Protein AF-A0A353JY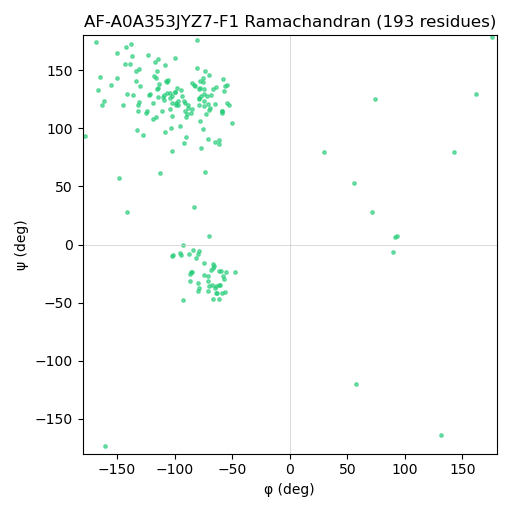Z7-F1 (afdb_monomer)

Solvent-accessible surface area (backbone atoms only — not comparable to full-atom values): 12322 Å² total; per-residue (Å²): 90,54,30,33,27,75,41,69,40,79,93,79,38,36,34,34,31,34,35,84,88,69,51,73,23,40,36,46,54,90,36,41,77,54,91,67,85,88,55,71,70,36,38,30,38,28,42,80,46,74,54,103,92,44,50,28,44,37,65,31,36,73,44,72,76,73,69,84,54,66,47,76,57,83,95,45,77,45,49,58,88,43,56,66,49,71,50,80,45,75,51,72,45,79,48,77,49,82,53,83,51,78,69,57,80,76,63,61,56,64,66,62,69,70,69,72,90,68,101,66,95,75,88,82,90,67,95,73,82,90,86,81,96,73,88,74,95,79,81,78,76,82,67,90,73,67,58,64,78,57,80,50,81,48,79,48,75,41,56,25,41,38,39,31,31,76,88,70,51,76,50,75,46,43,61,88,82,37,94,55,66,61,68,62,54,48,52,59,52,46,66,67,71,76,110

Sequence (195 aa):
MKGRIIKYFTEKGYGFIKDENGDDRFFHISNVKTMDPISVGSLAEFIPDNNTKGLIAVDIKIIEEKMPKFIVLGDVRIKLSNIKNYGLDHITVEKTYTKKTPLTKSEKATQRAIAIPLGIIGVIGATITYGDPLLTMSAVANGCSDTHVEEKKENITYKVLYITTYQGDNYRFSQEDADFDVDDKLAEIDKYFCK

pLDDT: mean 70.56, std 22.44, range [28.03, 94.94]

Secondary structure (DSSP, 8-state):
-EEEEEEEETTTTEEEEEETTS-EEEEEGGGB---SPP-TT-EEEEEEEEETTEEEEEEEEEE------EEEETTEEEEGGGEEEEEEEEEEEEEEEEEEEEPPTTHHHHHHTT----------SS---S----------------EEEEEEEEEEEEEEEEEEETTS-EEEEETTT-SS-HHHHHHHHHHHH--

Structure (mmCIF, N/CA/C/O backbone):
data_AF-A0A353JYZ7-F1
#
_entry.id   AF-A0A353JYZ7-F1
#
loop_
_atom_site.group_PDB
_atom_site.id
_atom_site.type_symbol
_atom_site.label_atom_id
_atom_site.label_alt_id
_atom_site.label_comp_id
_atom_site.label_asym_id
_atom_site.label_entity_id
_atom_site.label_seq_id
_atom_site.pdbx_PDB_ins_code
_atom_site.Cartn_x
_atom_site.Cartn_y
_atom_site.Cartn_z
_atom_site.occupancy
_atom_site.B_iso_or_equiv
_atom_site.auth_seq_id
_atom_site.auth_comp_id
_atom_site.auth_asym_id
_atom_site.auth_atom_id
_atom_site.pdbx_PDB_model_num
ATOM 1 N N . MET A 1 1 ? -6.743 -11.655 22.489 1.00 89.94 1 MET A N 1
ATOM 2 C CA . MET A 1 1 ? -7.700 -12.369 21.612 1.00 89.94 1 MET A CA 1
ATOM 3 C C . MET A 1 1 ? -7.840 -11.596 20.319 1.00 89.94 1 MET A C 1
ATOM 5 O O . MET A 1 1 ? -7.606 -10.392 20.321 1.00 89.94 1 MET A O 1
ATOM 9 N N . LYS A 1 2 ? -8.195 -12.276 19.229 1.00 92.75 2 LYS A N 1
ATOM 10 C CA . LYS A 1 2 ? -8.486 -11.637 17.946 1.00 92.75 2 LYS A CA 1
ATOM 11 C C . LYS A 1 2 ? -9.979 -11.703 17.663 1.00 92.75 2 LYS A C 1
ATOM 13 O O . LYS A 1 2 ? -10.688 -12.566 18.178 1.00 92.75 2 LYS A O 1
ATOM 18 N N . GLY A 1 3 ? -10.448 -10.762 16.863 1.00 93.12 3 GLY A N 1
ATOM 19 C CA . GLY A 1 3 ? -11.825 -10.732 16.406 1.00 93.12 3 GLY A CA 1
ATOM 20 C C . GLY A 1 3 ? -12.014 -9.731 15.286 1.00 93.12 3 GLY A C 1
ATOM 21 O O . GLY A 1 3 ? -11.101 -8.992 14.919 1.00 93.12 3 GLY A O 1
ATOM 22 N N . ARG A 1 4 ? -13.219 -9.721 14.730 1.00 92.88 4 ARG A N 1
ATOM 23 C CA . ARG A 1 4 ? -13.584 -8.892 13.589 1.00 92.88 4 ARG A CA 1
ATOM 24 C C . ARG A 1 4 ? -14.641 -7.880 13.989 1.00 92.88 4 ARG A C 1
ATOM 26 O O . ARG A 1 4 ? -15.628 -8.223 14.636 1.00 92.88 4 ARG A O 1
ATOM 33 N N . ILE A 1 5 ? -14.455 -6.630 13.586 1.00 92.50 5 ILE A N 1
ATOM 34 C CA . ILE A 1 5 ? -15.408 -5.562 13.890 1.00 92.50 5 ILE A CA 1
ATOM 35 C C . ILE A 1 5 ? -16.658 -5.767 13.036 1.00 92.50 5 ILE A C 1
ATOM 37 O O . ILE A 1 5 ? -16.605 -5.622 11.816 1.00 92.50 5 ILE A O 1
ATOM 41 N N . ILE A 1 6 ? -17.785 -6.102 13.662 1.00 93.69 6 ILE A N 1
ATOM 42 C CA . ILE A 1 6 ? -19.057 -6.328 12.957 1.00 93.69 6 ILE A CA 1
ATOM 43 C C . ILE A 1 6 ? -19.836 -5.032 12.750 1.00 93.69 6 ILE A C 1
ATOM 45 O O . ILE A 1 6 ? -20.561 -4.883 11.768 1.00 93.69 6 ILE A O 1
ATOM 49 N N . LYS A 1 7 ? -19.699 -4.084 13.681 1.00 92.75 7 LYS A N 1
ATOM 50 C CA . LYS A 1 7 ? -20.433 -2.824 13.655 1.00 92.75 7 LYS A CA 1
ATOM 51 C C . LYS A 1 7 ? -19.672 -1.764 14.426 1.00 92.75 7 LYS A C 1
ATOM 53 O O . LYS A 1 7 ? -19.189 -2.027 15.525 1.00 92.75 7 LYS A O 1
ATOM 58 N N . TYR A 1 8 ? -19.609 -0.562 13.872 1.00 93.06 8 TYR A N 1
ATOM 59 C CA . TYR A 1 8 ? -18.996 0.586 14.521 1.00 93.06 8 TYR A CA 1
ATOM 60 C C . TYR A 1 8 ? -19.816 1.841 14.225 1.00 93.06 8 TYR A C 1
ATOM 62 O O . TYR A 1 8 ? -20.165 2.097 13.074 1.00 93.06 8 TYR A O 1
ATOM 70 N N . PHE A 1 9 ? -20.156 2.589 15.273 1.00 92.25 9 PHE A N 1
ATOM 71 C CA . PHE A 1 9 ? -20.883 3.850 15.193 1.00 92.25 9 PHE A CA 1
ATOM 72 C C . PHE A 1 9 ? -19.921 4.990 15.517 1.00 92.25 9 PHE A C 1
ATOM 74 O O . PHE A 1 9 ? -19.703 5.313 16.685 1.00 92.25 9 PHE A O 1
ATOM 81 N N . THR A 1 10 ? -19.371 5.614 14.478 1.00 90.00 10 THR A N 1
ATOM 82 C CA . THR A 1 10 ? -18.456 6.762 14.585 1.00 90.00 10 THR A CA 1
ATOM 83 C C . THR A 1 10 ? -19.066 7.928 15.358 1.00 90.00 10 THR A C 1
ATOM 85 O O . THR A 1 10 ? -18.390 8.515 16.192 1.00 90.00 10 THR A O 1
ATOM 88 N N . GLU A 1 11 ? -20.350 8.225 15.143 1.00 89.50 11 GLU A N 1
ATOM 89 C CA . GLU A 1 11 ? -21.043 9.347 15.796 1.00 89.50 11 GLU A CA 1
ATOM 90 C C . GLU A 1 11 ? -21.151 9.191 17.316 1.00 89.50 11 GLU A C 1
ATOM 92 O O . GLU A 1 11 ? -21.090 10.170 18.054 1.00 89.50 11 GLU A O 1
ATOM 97 N N . LYS A 1 12 ? -21.330 7.953 17.790 1.00 91.19 12 LYS A N 1
ATOM 98 C CA . LYS A 1 12 ? -21.521 7.654 19.215 1.00 91.19 12 LYS A CA 1
ATOM 99 C C . LYS A 1 12 ? -20.265 7.104 19.894 1.00 91.19 12 LYS A C 1
ATOM 101 O O . LYS A 1 12 ? -20.261 6.967 21.111 1.00 91.19 12 LYS A O 1
ATOM 106 N N . GLY A 1 13 ? -19.228 6.759 19.130 1.00 90.75 13 GLY A N 1
ATOM 107 C CA . GLY A 1 13 ? -17.953 6.268 19.652 1.00 90.75 13 GLY A CA 1
ATOM 108 C C . GLY A 1 13 ? -17.993 4.849 20.231 1.00 90.75 13 GLY A C 1
ATOM 109 O O . GLY A 1 13 ? -17.197 4.538 21.113 1.00 90.75 13 GLY A O 1
ATOM 110 N N . TYR A 1 14 ? -18.889 3.972 19.769 1.00 92.81 14 TYR A N 1
ATOM 111 C CA . TYR A 1 14 ? -18.942 2.575 20.229 1.00 92.81 14 TYR A CA 1
ATOM 112 C C . TYR A 1 14 ? -19.151 1.577 19.090 1.00 92.81 14 TYR A C 1
ATOM 114 O O . TYR A 1 14 ? -19.616 1.925 18.002 1.00 92.81 14 TYR A O 1
ATOM 122 N N . GLY A 1 15 ? -18.843 0.308 19.350 1.00 93.62 15 GLY A N 1
ATOM 123 C CA . GLY A 1 15 ? -19.021 -0.772 18.388 1.00 93.62 15 GLY A CA 1
ATOM 124 C C . GLY A 1 15 ? -19.051 -2.159 19.018 1.00 93.62 15 GLY A C 1
ATOM 125 O O . GLY A 1 15 ? -19.061 -2.316 20.239 1.00 93.62 15 GLY A O 1
ATOM 126 N N . PHE A 1 16 ? -19.072 -3.165 18.148 1.00 94.56 16 PHE A N 1
ATOM 127 C CA . PHE A 1 16 ? -19.061 -4.576 18.511 1.00 94.56 16 PHE A CA 1
ATOM 128 C C . PHE A 1 16 ? -17.989 -5.328 17.720 1.00 94.56 16 PHE A C 1
ATOM 130 O O . PHE A 1 16 ? -17.837 -5.131 16.508 1.00 94.56 16 PHE A O 1
ATOM 137 N N . ILE A 1 17 ? -17.261 -6.195 18.419 1.00 94.81 17 ILE A N 1
ATOM 138 C CA . ILE A 1 17 ? -16.260 -7.104 17.861 1.00 94.81 17 ILE A CA 1
ATOM 139 C C . ILE A 1 17 ? -16.758 -8.525 18.064 1.00 94.81 17 ILE A C 1
ATOM 141 O O . ILE A 1 17 ? -17.056 -8.913 19.189 1.00 94.81 17 ILE A O 1
ATOM 145 N N . LYS A 1 18 ? -16.802 -9.299 16.985 1.00 94.94 18 LYS A N 1
ATOM 146 C CA . LYS A 1 18 ? -17.058 -10.731 17.044 1.00 94.94 18 LYS A CA 1
ATOM 147 C C . LYS A 1 18 ? -15.739 -11.463 17.221 1.00 94.94 18 LYS A C 1
ATOM 149 O O . LYS A 1 18 ? -14.840 -11.301 16.393 1.00 94.94 18 LYS A O 1
ATOM 154 N N . ASP A 1 19 ? -15.603 -12.208 18.306 1.00 93.44 19 ASP A N 1
ATOM 155 C CA . ASP A 1 19 ? -14.389 -12.970 18.580 1.00 93.44 19 ASP A CA 1
ATOM 156 C C . ASP A 1 19 ? -14.336 -14.301 17.805 1.00 93.44 19 ASP A C 1
ATOM 158 O O . ASP A 1 19 ? -15.265 -14.666 17.081 1.00 93.44 19 ASP A O 1
ATOM 162 N N . GLU A 1 20 ? -13.219 -15.019 17.928 1.00 90.69 20 GLU A N 1
ATOM 163 C CA . GLU A 1 20 ? -13.043 -16.348 17.319 1.00 90.69 20 GLU A CA 1
ATOM 164 C C . GLU A 1 20 ? -13.964 -17.423 17.924 1.00 90.69 20 GLU A C 1
ATOM 166 O O . GLU A 1 20 ? -14.235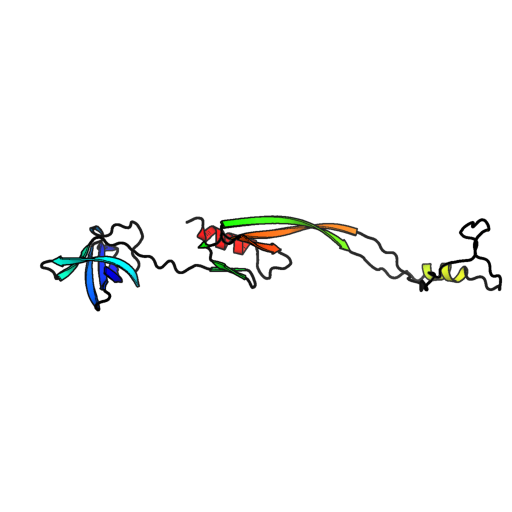 -18.426 17.266 1.00 90.69 20 GLU A O 1
ATOM 171 N N . ASN A 1 21 ? -14.489 -17.206 19.136 1.00 89.56 21 ASN A N 1
ATOM 172 C CA . ASN A 1 21 ? -15.452 -18.102 19.782 1.00 89.56 21 ASN A CA 1
ATOM 173 C C . ASN A 1 21 ? -16.891 -17.862 19.288 1.00 89.56 21 ASN A C 1
ATOM 175 O O . ASN A 1 21 ? -17.774 -18.679 19.540 1.00 89.56 21 ASN A O 1
ATOM 179 N N . GLY A 1 22 ? -17.121 -16.772 18.552 1.00 88.88 22 GLY A N 1
ATOM 180 C CA . GLY A 1 22 ? -18.423 -16.383 18.027 1.00 88.88 22 GLY A CA 1
ATOM 181 C C . GLY A 1 22 ? -19.227 -15.462 18.944 1.00 88.88 22 GLY A C 1
ATOM 182 O O . GLY A 1 22 ? -20.366 -15.156 18.591 1.00 88.88 22 GLY A O 1
ATOM 183 N N . ASP A 1 23 ? -18.648 -14.996 20.052 1.00 92.56 23 ASP A N 1
ATOM 184 C CA . ASP A 1 23 ? -19.277 -14.060 20.979 1.00 92.56 23 ASP A CA 1
ATOM 185 C C . ASP A 1 23 ? -19.093 -12.609 20.519 1.00 92.56 23 ASP A C 1
ATOM 187 O O . ASP A 1 23 ? -18.008 -12.184 20.100 1.00 92.56 23 ASP A O 1
ATOM 191 N N . ASP A 1 24 ? -20.156 -11.818 20.665 1.00 93.75 24 ASP A N 1
ATOM 192 C CA . ASP A 1 24 ? -20.139 -10.387 20.381 1.00 93.75 24 ASP A CA 1
ATOM 193 C C . ASP A 1 24 ? -19.716 -9.605 21.632 1.00 93.75 24 ASP A C 1
ATOM 195 O O . ASP A 1 24 ? -20.392 -9.601 22.664 1.00 93.75 24 ASP A O 1
ATOM 199 N N . ARG A 1 25 ? -18.589 -8.899 21.534 1.00 93.62 25 ARG A N 1
ATOM 200 C CA . ARG A 1 25 ? -18.015 -8.086 22.610 1.00 93.62 25 ARG A CA 1
ATOM 201 C C . ARG A 1 25 ? -18.205 -6.611 22.318 1.00 93.62 25 ARG A C 1
ATOM 203 O O . ARG A 1 25 ? -17.876 -6.128 21.233 1.00 93.62 25 ARG A O 1
ATOM 210 N N . PHE A 1 26 ? -18.717 -5.884 23.300 1.00 94.44 26 PHE A N 1
ATOM 211 C CA . PHE A 1 26 ? -18.913 -4.445 23.206 1.00 94.44 26 PHE A CA 1
ATOM 212 C C . PHE A 1 26 ? -17.595 -3.692 23.410 1.00 94.44 26 PHE A C 1
ATOM 214 O O . PHE A 1 26 ? -16.804 -4.026 24.294 1.00 94.44 26 PHE A O 1
ATOM 221 N N . PHE A 1 27 ? -17.379 -2.624 22.644 1.00 92.81 27 PHE A N 1
ATOM 222 C CA . PHE A 1 27 ? -16.267 -1.713 22.882 1.00 92.81 27 PHE A CA 1
ATOM 223 C C . PHE A 1 27 ? -16.631 -0.242 22.721 1.00 92.81 27 PHE A C 1
ATOM 225 O O . PHE A 1 27 ? -17.541 0.124 21.977 1.00 92.81 27 PHE A O 1
ATOM 232 N N . HIS A 1 28 ? -15.856 0.606 23.395 1.00 93.00 28 HIS A N 1
ATOM 233 C CA . HIS A 1 28 ? -15.913 2.059 23.291 1.00 93.00 28 HIS A CA 1
ATOM 234 C C . HIS A 1 28 ? -14.600 2.595 22.707 1.00 93.00 28 HIS A C 1
ATOM 236 O O . HIS A 1 28 ? -13.539 2.023 22.960 1.00 93.00 28 HIS A O 1
ATOM 242 N N . ILE A 1 29 ? -14.654 3.707 21.971 1.00 90.94 29 ILE A N 1
ATOM 243 C CA . ILE A 1 29 ? -13.485 4.351 21.347 1.00 90.94 29 ILE A CA 1
ATOM 244 C C . ILE A 1 29 ? -12.401 4.714 22.372 1.00 90.94 29 ILE A C 1
ATOM 246 O O . ILE A 1 29 ? -11.219 4.647 22.069 1.00 90.94 29 ILE A O 1
ATOM 250 N N . SER A 1 30 ? -12.786 5.001 23.619 1.00 90.50 30 SER A N 1
ATOM 251 C CA . SER A 1 30 ? -11.844 5.275 24.717 1.00 90.50 30 SER A CA 1
ATOM 252 C C . SER A 1 30 ? -10.907 4.107 25.044 1.00 90.50 30 SER A C 1
ATOM 254 O O . SER A 1 30 ? -9.846 4.334 25.612 1.00 90.50 30 SER A O 1
ATOM 256 N N . ASN A 1 31 ? -11.284 2.873 24.695 1.00 89.44 31 ASN A N 1
ATOM 257 C CA . ASN A 1 31 ? -10.467 1.676 24.920 1.00 89.44 31 ASN A CA 1
ATOM 258 C C . ASN A 1 31 ? -9.583 1.331 23.708 1.00 89.44 31 ASN A C 1
ATOM 260 O O . ASN A 1 31 ? -8.874 0.322 23.730 1.00 89.44 31 ASN A O 1
ATOM 264 N N . VAL A 1 32 ? -9.656 2.120 22.632 1.00 89.44 32 VAL A N 1
ATOM 265 C CA . VAL A 1 32 ? -8.894 1.912 21.399 1.00 89.44 32 VAL A CA 1
ATOM 266 C C . VAL A 1 32 ? -7.581 2.679 21.510 1.00 89.44 32 VAL A C 1
ATOM 268 O O . VAL A 1 32 ? -7.574 3.891 21.708 1.00 89.44 32 VAL A O 1
ATOM 271 N N . LYS A 1 33 ? -6.454 1.967 21.400 1.00 86.94 33 LYS A N 1
ATOM 272 C CA . LYS A 1 33 ? -5.108 2.562 21.503 1.00 86.94 33 LYS A CA 1
ATOM 273 C C . LYS A 1 33 ? -4.608 3.143 20.179 1.00 86.94 33 LYS A C 1
ATOM 275 O O . LYS A 1 33 ? -3.719 3.988 20.180 1.00 86.94 33 LYS A O 1
ATOM 280 N N . THR A 1 34 ? -5.135 2.667 19.055 1.00 78.94 34 THR A N 1
ATOM 281 C CA . THR A 1 34 ? -4.756 3.114 17.709 1.00 78.94 34 THR A CA 1
ATOM 282 C C . THR A 1 34 ? -5.485 4.401 17.330 1.00 78.94 34 THR A C 1
ATOM 284 O O . THR A 1 34 ? -6.690 4.504 17.534 1.00 78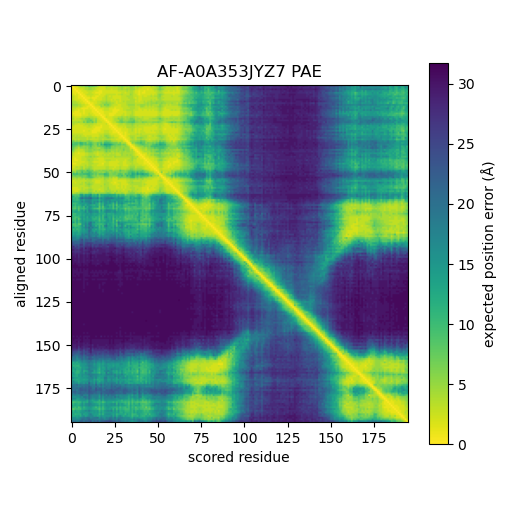.94 34 THR A O 1
ATOM 287 N N . MET A 1 35 ? -4.767 5.361 16.736 1.00 75.50 35 MET A N 1
ATOM 288 C CA . MET A 1 35 ? -5.358 6.587 16.171 1.00 75.50 35 MET A CA 1
ATOM 289 C C . MET A 1 35 ? -6.001 6.359 14.792 1.00 75.50 35 MET A C 1
ATOM 291 O O . MET A 1 35 ? -6.625 7.268 14.246 1.00 75.50 35 MET A O 1
ATOM 295 N N . ASP A 1 36 ? -5.849 5.159 14.230 1.00 76.06 36 ASP A N 1
ATOM 296 C CA . ASP A 1 36 ? -6.333 4.820 12.897 1.00 76.06 36 ASP A CA 1
ATOM 297 C C . ASP A 1 36 ? -7.870 4.733 12.840 1.00 76.06 36 ASP A C 1
ATOM 299 O O . ASP A 1 36 ? -8.519 4.309 13.806 1.00 76.06 36 ASP A O 1
ATOM 303 N N . PRO A 1 37 ? -8.482 5.115 11.704 1.00 78.38 37 PRO A N 1
ATOM 304 C CA . PRO A 1 37 ? -9.924 5.063 11.539 1.00 78.38 37 PRO A CA 1
ATOM 305 C C . PRO A 1 37 ? -10.435 3.619 11.587 1.00 78.38 37 PRO A C 1
ATOM 307 O O . PRO A 1 37 ? -10.094 2.772 10.762 1.00 78.38 37 PRO A O 1
ATOM 310 N N . ILE A 1 38 ? -11.328 3.353 12.539 1.00 84.19 38 ILE A N 1
ATOM 311 C CA . ILE A 1 38 ? -11.963 2.046 12.697 1.00 84.19 38 ILE A CA 1
ATOM 312 C C . ILE A 1 38 ? -12.925 1.796 11.534 1.00 84.19 38 ILE A C 1
ATOM 314 O O . ILE A 1 38 ? -13.928 2.494 11.371 1.00 84.19 38 ILE A O 1
ATOM 318 N N . SER A 1 39 ? -12.641 0.758 10.753 1.00 84.69 39 SER A N 1
ATOM 319 C CA . SER A 1 39 ? -13.486 0.294 9.654 1.00 84.69 39 SER A CA 1
ATOM 320 C C . SER A 1 39 ? -14.182 -1.023 10.002 1.00 84.69 39 SER A C 1
ATOM 322 O O . SER A 1 39 ? -13.613 -1.921 10.627 1.00 84.69 39 SER A O 1
ATOM 324 N N . VAL A 1 40 ? -15.448 -1.139 9.596 1.00 90.00 40 VAL A N 1
ATOM 325 C CA . VAL A 1 40 ? -16.218 -2.380 9.745 1.00 90.00 40 VAL A CA 1
ATOM 326 C C . VAL A 1 40 ? -15.575 -3.473 8.892 1.00 90.00 40 VAL A C 1
ATOM 328 O O . VAL A 1 40 ? -15.213 -3.241 7.742 1.00 90.00 40 VAL A O 1
ATOM 331 N N . GLY A 1 41 ? -15.438 -4.670 9.455 1.00 87.56 41 GLY A N 1
ATOM 332 C CA . GLY A 1 41 ? -14.804 -5.814 8.807 1.00 87.56 41 GLY A CA 1
ATOM 333 C C . GLY A 1 41 ? -13.299 -5.926 9.044 1.00 87.56 41 GLY A C 1
ATOM 334 O O . GLY A 1 41 ? -12.735 -6.956 8.672 1.00 87.56 41 GLY A O 1
ATOM 335 N N . SER A 1 42 ? -12.671 -4.941 9.688 1.00 87.06 42 SER A N 1
ATOM 336 C CA . SER A 1 42 ? -11.257 -5.009 10.062 1.00 87.06 42 SER A CA 1
ATOM 337 C C . SER A 1 42 ? -11.020 -5.964 11.227 1.00 87.06 42 SER A C 1
ATOM 339 O O . SER A 1 42 ? -11.890 -6.170 12.084 1.00 87.06 42 SER A O 1
ATOM 341 N N . LEU A 1 43 ? -9.835 -6.570 11.229 1.00 89.38 43 LEU A N 1
ATOM 342 C CA . LEU A 1 43 ? -9.387 -7.471 12.276 1.00 89.38 43 LEU A CA 1
ATOM 343 C C . LEU A 1 43 ? -8.809 -6.632 13.419 1.00 89.38 43 LEU A C 1
ATOM 345 O O . LEU A 1 43 ? -8.116 -5.642 13.201 1.00 89.38 43 LEU A O 1
ATOM 349 N N . ALA A 1 44 ? -9.136 -6.983 14.652 1.00 90.88 44 ALA A N 1
ATOM 350 C CA . ALA A 1 44 ? -8.671 -6.275 15.830 1.00 90.88 44 ALA A CA 1
ATOM 351 C C . ALA A 1 44 ? -8.163 -7.271 16.868 1.00 90.88 44 ALA A C 1
ATOM 353 O O . ALA A 1 44 ? -8.748 -8.336 17.079 1.00 90.88 44 ALA A O 1
ATOM 354 N N . GLU A 1 45 ? -7.071 -6.904 17.523 1.00 92.81 45 GLU A N 1
ATOM 355 C CA . GLU A 1 45 ? -6.565 -7.584 18.703 1.00 92.81 45 GLU A CA 1
ATOM 356 C C . GLU A 1 45 ? -6.988 -6.809 19.944 1.00 92.81 45 GLU A C 1
ATOM 358 O O . GLU A 1 45 ? -6.855 -5.590 20.010 1.00 92.81 45 GLU A O 1
ATOM 363 N N . PHE A 1 46 ? -7.535 -7.522 20.918 1.00 92.88 46 PHE A N 1
ATOM 364 C CA . PHE A 1 46 ? -8.076 -6.933 22.133 1.00 92.88 46 PHE A CA 1
ATOM 365 C C . PHE A 1 46 ? -7.953 -7.901 23.307 1.00 92.88 46 PHE A C 1
ATOM 367 O O . PHE A 1 46 ? -7.735 -9.111 23.146 1.00 92.88 46 PHE A O 1
ATOM 374 N N . ILE A 1 47 ? -8.126 -7.363 24.506 1.00 93.44 47 ILE A N 1
ATOM 375 C CA . ILE A 1 47 ? -8.199 -8.125 25.746 1.00 93.44 47 ILE A CA 1
ATOM 376 C C . ILE A 1 47 ? -9.684 -8.333 26.078 1.00 93.44 47 ILE A C 1
ATOM 378 O O . ILE A 1 47 ? -10.420 -7.348 26.191 1.00 93.44 47 ILE A O 1
ATOM 382 N N . PRO A 1 48 ? -10.162 -9.589 26.164 1.00 92.62 48 PRO A N 1
ATOM 383 C CA . PRO A 1 48 ? -11.529 -9.872 26.583 1.00 92.62 48 PRO A CA 1
ATOM 384 C C . PRO A 1 48 ? -11.700 -9.485 28.053 1.00 92.62 48 PRO A C 1
ATOM 386 O O . PRO A 1 48 ? -10.877 -9.844 28.892 1.00 92.62 48 PRO A O 1
ATOM 389 N N . ASP A 1 49 ? -12.784 -8.797 28.373 1.00 93.81 49 ASP A N 1
ATOM 390 C CA . ASP A 1 49 ? -13.144 -8.473 29.750 1.00 93.81 49 ASP A CA 1
ATOM 391 C C . ASP A 1 49 ? -14.674 -8.574 29.908 1.00 93.81 49 ASP A C 1
ATOM 393 O O . ASP A 1 49 ? -15.403 -8.775 28.929 1.00 93.81 49 ASP A O 1
ATOM 397 N N . ASN A 1 50 ? -15.188 -8.520 31.131 1.00 92.50 50 ASN A N 1
ATOM 398 C CA . ASN A 1 50 ? -16.620 -8.555 31.405 1.00 92.50 50 ASN A CA 1
ATOM 399 C C . ASN A 1 50 ? -17.015 -7.464 32.406 1.00 92.50 50 ASN A C 1
ATOM 401 O O . ASN A 1 50 ? -16.245 -7.045 33.260 1.00 92.50 50 ASN A O 1
ATOM 405 N N . ASN A 1 51 ? -18.239 -6.967 32.274 1.00 90.56 51 ASN A N 1
ATOM 406 C CA . ASN A 1 51 ? -18.822 -6.017 33.213 1.00 90.56 51 ASN A CA 1
ATOM 407 C C . ASN A 1 51 ? -20.281 -6.420 33.473 1.00 90.56 51 ASN A C 1
ATOM 409 O O . ASN A 1 51 ? -20.847 -7.259 32.777 1.00 90.56 51 ASN A O 1
ATOM 413 N N . THR A 1 52 ? -20.933 -5.760 34.425 1.00 89.75 52 THR A N 1
ATOM 414 C CA . THR A 1 52 ? -22.368 -5.871 34.744 1.00 89.75 52 THR A CA 1
ATOM 415 C C . THR A 1 52 ? -23.303 -5.793 33.530 1.00 89.75 52 THR A C 1
ATOM 417 O O . THR A 1 52 ? -24.419 -6.298 33.584 1.00 89.75 52 THR A O 1
ATOM 420 N N . LYS A 1 53 ? -22.858 -5.172 32.430 1.00 84.31 53 LYS A N 1
ATOM 421 C CA . LYS A 1 53 ? -23.621 -5.002 31.183 1.00 84.31 53 LYS A CA 1
ATOM 422 C C . LYS A 1 53 ? -23.354 -6.076 30.120 1.00 84.31 53 LYS A C 1
ATOM 424 O O . LYS A 1 53 ? -24.055 -6.083 29.114 1.00 84.31 53 LYS A O 1
ATOM 429 N N . GLY A 1 54 ? -22.361 -6.947 30.310 1.00 89.62 54 GLY A N 1
ATOM 430 C CA . GLY A 1 54 ? -22.005 -8.006 29.362 1.00 89.62 54 GLY A CA 1
ATOM 431 C C . GLY A 1 54 ? -20.511 -8.084 29.038 1.00 89.62 54 GLY A C 1
ATOM 432 O O . GLY A 1 54 ? -19.666 -7.543 29.756 1.00 89.62 54 GLY A O 1
ATOM 433 N N . LEU A 1 55 ? -20.198 -8.786 27.946 1.00 92.94 55 LEU A N 1
ATOM 434 C CA . LEU A 1 55 ? -18.835 -8.995 27.461 1.00 92.94 55 LEU A CA 1
ATOM 435 C C . LEU A 1 55 ? -18.295 -7.723 26.804 1.00 92.94 55 LEU A C 1
ATOM 437 O O . LEU A 1 55 ? -18.934 -7.145 25.922 1.00 92.94 55 LEU A O 1
ATOM 441 N N . ILE A 1 56 ? -17.100 -7.310 27.210 1.00 94.25 56 ILE A N 1
ATOM 442 C CA . ILE A 1 56 ? -16.430 -6.118 26.700 1.00 94.25 56 ILE A CA 1
ATOM 443 C C . ILE A 1 56 ? -15.051 -6.458 26.122 1.00 94.25 56 ILE A C 1
ATOM 445 O O . ILE A 1 56 ? -14.492 -7.534 26.355 1.00 94.25 56 ILE A O 1
ATOM 449 N N . ALA A 1 57 ? -14.513 -5.531 25.338 1.00 92.50 57 ALA A N 1
ATOM 450 C CA . ALA A 1 57 ? -13.149 -5.570 24.834 1.00 92.50 57 ALA A CA 1
ATOM 451 C C . ALA A 1 57 ? -12.381 -4.315 25.284 1.00 92.50 57 ALA A C 1
ATOM 453 O O . ALA A 1 57 ? -12.850 -3.181 25.126 1.00 92.50 57 ALA A O 1
ATOM 454 N N . VAL A 1 58 ? -11.197 -4.534 25.853 1.00 92.62 58 VAL A N 1
ATOM 455 C CA . VAL A 1 58 ? -10.272 -3.497 26.334 1.00 92.62 58 VAL A CA 1
ATOM 456 C C . VAL A 1 58 ? -8.978 -3.572 25.525 1.00 92.62 58 VAL A C 1
ATOM 458 O O . VAL A 1 58 ? -8.661 -4.617 24.958 1.00 92.62 58 VAL A O 1
ATOM 461 N N . ASP A 1 59 ? -8.224 -2.471 25.465 1.00 92.56 59 ASP A N 1
ATOM 462 C CA . ASP A 1 59 ? -6.917 -2.411 24.802 1.00 92.56 59 A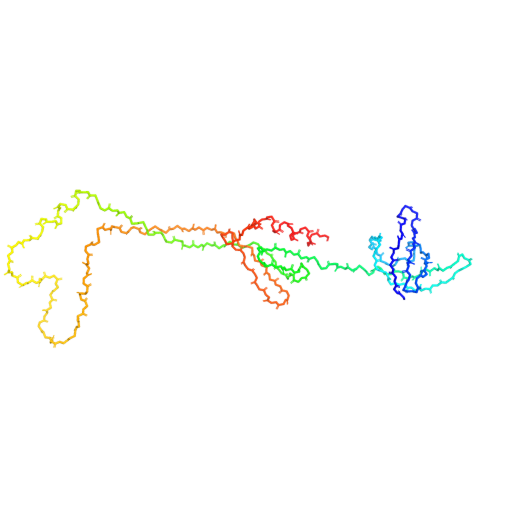SP A CA 1
ATOM 463 C C . ASP A 1 59 ? -6.971 -2.851 23.335 1.00 92.56 59 ASP A C 1
ATOM 465 O O . ASP A 1 59 ? -6.233 -3.723 22.875 1.00 92.56 59 ASP A O 1
ATOM 469 N N . ILE A 1 60 ? -7.876 -2.224 22.587 1.00 91.12 60 ILE A N 1
ATOM 470 C CA . ILE A 1 60 ? -8.135 -2.584 21.198 1.00 91.12 60 ILE A CA 1
ATOM 471 C C . ILE A 1 60 ? -7.050 -1.986 20.312 1.00 91.12 60 ILE A C 1
ATOM 473 O O . ILE A 1 60 ? -6.811 -0.774 20.307 1.00 91.12 60 ILE A O 1
ATOM 477 N N . LYS A 1 61 ? -6.418 -2.860 19.535 1.00 90.25 61 LYS A N 1
ATOM 478 C CA . LYS A 1 61 ? -5.467 -2.537 18.479 1.00 90.25 61 LYS A CA 1
ATOM 479 C C . LYS A 1 61 ? -6.028 -3.040 17.162 1.00 90.25 61 LYS A C 1
ATOM 481 O O . LYS A 1 61 ? -6.299 -4.230 17.010 1.00 90.25 61 LYS A O 1
ATOM 486 N N . ILE A 1 62 ? -6.205 -2.138 16.209 1.00 88.69 62 ILE A N 1
ATOM 487 C CA . ILE A 1 62 ? -6.656 -2.509 14.871 1.00 88.69 62 ILE A CA 1
ATOM 488 C C . ILE A 1 62 ? -5.478 -3.167 14.153 1.00 88.69 62 ILE A C 1
ATOM 490 O O . ILE A 1 62 ? -4.428 -2.557 13.965 1.00 88.69 62 ILE A O 1
ATOM 494 N N . ILE A 1 63 ? -5.655 -4.427 13.768 1.00 85.81 63 ILE A N 1
ATOM 495 C CA . ILE A 1 63 ? -4.766 -5.111 12.840 1.00 85.81 63 ILE A CA 1
ATOM 496 C C . ILE A 1 63 ? -5.384 -4.882 11.469 1.00 85.81 63 ILE A C 1
ATOM 498 O O . ILE A 1 63 ? -6.208 -5.666 10.997 1.00 85.81 63 ILE A O 1
ATOM 502 N N . GLU A 1 64 ? -5.025 -3.768 10.835 1.00 72.75 64 GLU A N 1
ATOM 503 C CA . GLU A 1 64 ? -5.353 -3.612 9.426 1.00 72.75 64 GLU A CA 1
ATOM 504 C C . GLU A 1 64 ? -4.691 -4.765 8.670 1.00 72.75 64 GLU A C 1
ATOM 506 O O . GLU A 1 64 ? -3.461 -4.854 8.584 1.00 72.75 64 GLU A O 1
ATOM 511 N N . GLU A 1 65 ? -5.505 -5.657 8.106 1.00 65.25 65 GLU A N 1
ATOM 512 C CA . GLU A 1 65 ? -5.051 -6.504 7.018 1.00 65.25 65 GLU A CA 1
ATOM 513 C C . GLU A 1 65 ? -4.757 -5.558 5.862 1.00 65.25 65 GLU A C 1
ATOM 515 O O . GLU A 1 65 ? -5.632 -5.228 5.059 1.00 65.25 65 GLU A O 1
ATOM 520 N N . LYS A 1 66 ? -3.524 -5.043 5.818 1.00 66.19 66 LYS A N 1
ATOM 521 C CA . LYS A 1 66 ? -3.022 -4.291 4.678 1.00 66.19 66 LYS A CA 1
ATOM 522 C C . LYS A 1 66 ? -3.061 -5.249 3.503 1.00 66.19 66 LYS A C 1
ATOM 524 O O . LYS A 1 66 ? -2.106 -5.987 3.268 1.00 66.19 66 LYS A O 1
ATOM 529 N N . MET A 1 67 ? -4.188 -5.270 2.793 1.00 67.44 67 MET A N 1
ATOM 530 C CA . MET A 1 67 ? -4.294 -5.982 1.536 1.00 67.44 67 MET A CA 1
ATOM 531 C C . MET A 1 67 ? -3.131 -5.475 0.692 1.00 67.44 67 MET A C 1
ATOM 533 O O . MET A 1 67 ? -3.024 -4.256 0.497 1.00 67.44 67 MET A O 1
ATOM 537 N N . PRO A 1 68 ? -2.209 -6.356 0.269 1.00 74.38 68 PRO A N 1
ATOM 538 C CA . PRO A 1 68 ? -1.067 -5.913 -0.497 1.00 74.38 68 PRO A CA 1
ATOM 539 C C . PRO A 1 68 ? -1.618 -5.242 -1.748 1.00 74.38 68 PRO A C 1
ATOM 541 O O . PRO A 1 68 ? -2.308 -5.869 -2.550 1.00 74.38 68 PRO A O 1
ATOM 544 N N . LYS A 1 69 ? -1.380 -3.938 -1.872 1.00 84.62 69 LYS A N 1
ATOM 545 C CA . LYS A 1 69 ? -1.744 -3.209 -3.077 1.00 84.62 69 LYS A CA 1
ATOM 546 C C . LYS A 1 69 ? -0.693 -3.509 -4.125 1.00 84.62 69 LYS A C 1
ATOM 548 O O . LYS A 1 69 ? 0.507 -3.497 -3.839 1.00 84.62 69 LYS A O 1
ATOM 553 N N . PHE A 1 70 ? -1.159 -3.809 -5.323 1.00 89.06 70 PHE A N 1
ATOM 554 C CA . PHE A 1 70 ? -0.300 -4.105 -6.452 1.00 89.06 70 PHE A CA 1
ATOM 555 C C . PHE A 1 70 ? -0.541 -3.069 -7.532 1.00 89.06 70 PHE A C 1
ATOM 557 O O . PHE A 1 70 ? -1.679 -2.648 -7.725 1.00 89.06 70 PHE A O 1
ATOM 564 N N . ILE A 1 71 ? 0.522 -2.728 -8.242 1.00 87.06 71 ILE A N 1
ATOM 565 C CA . ILE A 1 71 ? 0.461 -1.998 -9.496 1.00 87.06 71 ILE A CA 1
ATOM 566 C C . ILE A 1 71 ? 0.752 -2.965 -10.640 1.00 87.06 71 ILE A C 1
ATOM 568 O O . ILE A 1 71 ? 1.574 -3.876 -10.499 1.00 87.06 71 ILE A O 1
ATOM 572 N N . VAL A 1 72 ? 0.038 -2.787 -11.746 1.00 88.00 72 VAL A N 1
ATOM 573 C CA . VAL A 1 72 ? 0.235 -3.539 -12.988 1.00 88.00 72 VAL A CA 1
ATOM 574 C C . VAL A 1 72 ? 0.848 -2.592 -14.013 1.00 88.00 72 VAL A C 1
ATOM 576 O O . VAL A 1 72 ? 0.291 -1.521 -14.261 1.00 88.00 72 VAL A O 1
ATOM 579 N N . LEU A 1 73 ? 1.994 -2.982 -14.561 1.00 84.38 73 LEU A N 1
ATOM 580 C CA . LEU A 1 73 ? 2.793 -2.249 -15.540 1.00 84.38 73 LEU A CA 1
ATOM 581 C C . LEU A 1 73 ? 3.058 -3.196 -1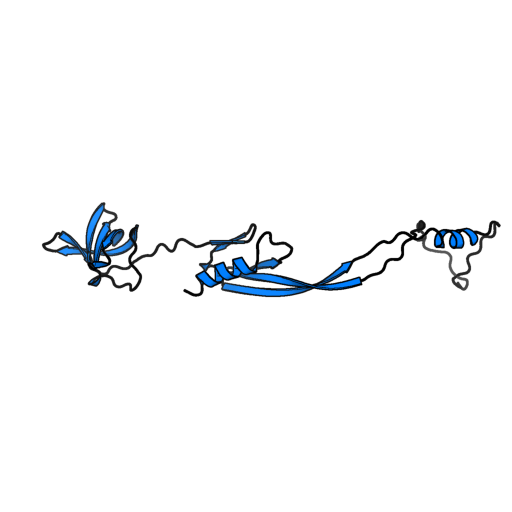6.715 1.00 84.38 73 LEU A C 1
ATOM 583 O O . LEU A 1 73 ? 3.969 -4.023 -16.653 1.00 84.38 73 LEU A O 1
ATOM 587 N N . GLY A 1 74 ? 2.208 -3.127 -17.743 1.00 82.12 74 GLY A N 1
ATOM 588 C CA . GLY A 1 74 ? 2.196 -4.104 -18.835 1.00 82.12 74 GLY A CA 1
ATOM 589 C C . GLY A 1 74 ? 1.975 -5.513 -18.284 1.00 82.12 74 GLY A C 1
ATOM 590 O O . GLY A 1 74 ? 1.001 -5.757 -17.570 1.00 82.12 74 GLY A O 1
ATOM 591 N N . ASP A 1 75 ? 2.933 -6.402 -18.530 1.00 83.12 75 ASP A N 1
ATOM 592 C CA . ASP A 1 75 ? 2.907 -7.791 -18.052 1.00 83.12 75 ASP A CA 1
ATOM 593 C C . ASP A 1 75 ? 3.422 -7.975 -16.615 1.00 83.12 75 ASP A C 1
ATOM 595 O O . ASP A 1 75 ? 3.387 -9.074 -16.055 1.00 83.12 75 ASP A O 1
ATOM 599 N N . VAL A 1 76 ? 3.919 -6.910 -15.984 1.00 86.31 76 VAL A N 1
ATOM 600 C CA . VAL A 1 76 ? 4.574 -6.981 -14.678 1.00 86.31 76 VAL A CA 1
ATOM 601 C C . VAL A 1 76 ? 3.631 -6.503 -13.577 1.00 86.31 76 VAL A C 1
ATOM 603 O O . VAL A 1 76 ? 3.105 -5.392 -13.609 1.00 86.31 76 VAL A O 1
ATOM 606 N N . ARG A 1 77 ? 3.457 -7.321 -12.533 1.00 88.56 77 ARG A N 1
ATOM 607 C CA . ARG A 1 77 ? 2.691 -6.964 -11.330 1.00 88.56 77 ARG A CA 1
ATOM 608 C C . ARG A 1 77 ? 3.614 -6.820 -10.124 1.00 88.56 77 ARG A C 1
ATOM 610 O O . ARG A 1 77 ? 4.155 -7.808 -9.634 1.00 88.56 77 ARG A O 1
ATOM 617 N N . ILE A 1 78 ? 3.723 -5.609 -9.585 1.00 88.31 78 ILE A N 1
ATOM 618 C CA . ILE A 1 78 ? 4.610 -5.292 -8.455 1.00 88.31 78 ILE A CA 1
ATOM 619 C C . ILE A 1 78 ? 3.782 -4.912 -7.227 1.00 88.31 78 ILE A C 1
ATOM 621 O O . ILE A 1 78 ? 2.791 -4.192 -7.320 1.00 88.31 78 ILE A O 1
ATOM 625 N N . LYS A 1 79 ? 4.184 -5.391 -6.044 1.00 90.06 79 LYS A N 1
ATOM 626 C CA . LYS A 1 79 ? 3.625 -4.935 -4.759 1.00 90.06 79 LYS A CA 1
ATOM 627 C C . LYS A 1 79 ? 4.114 -3.518 -4.467 1.00 90.06 79 LYS A C 1
ATOM 629 O O . LYS A 1 79 ? 5.321 -3.312 -4.403 1.00 90.06 79 LYS A O 1
ATOM 634 N N . LEU A 1 80 ? 3.209 -2.583 -4.181 1.00 87.25 80 LEU A N 1
ATOM 635 C CA . LEU A 1 80 ? 3.573 -1.195 -3.857 1.00 87.25 80 LEU A CA 1
ATOM 636 C C . LEU A 1 80 ? 4.470 -1.106 -2.613 1.00 87.25 80 LEU A C 1
ATOM 638 O O . LEU A 1 80 ? 5.405 -0.318 -2.583 1.00 87.25 80 LEU A O 1
ATOM 642 N N . SER A 1 81 ? 4.263 -1.977 -1.619 1.00 85.88 81 SER A N 1
ATOM 643 C CA . SER A 1 81 ? 5.120 -2.056 -0.424 1.00 85.88 81 SER A CA 1
ATOM 644 C C . SER A 1 81 ? 6.546 -2.540 -0.704 1.00 85.88 81 SER A C 1
ATOM 646 O O . SER A 1 81 ? 7.405 -2.429 0.162 1.00 85.88 81 SER A O 1
ATOM 648 N N . ASN A 1 82 ? 6.781 -3.154 -1.866 1.00 89.75 82 ASN A N 1
ATOM 649 C CA . ASN A 1 82 ? 8.081 -3.688 -2.261 1.00 89.75 82 ASN A CA 1
ATOM 650 C C . ASN A 1 82 ? 8.882 -2.694 -3.115 1.00 89.75 82 ASN A C 1
ATOM 652 O O . ASN A 1 82 ? 10.042 -2.962 -3.419 1.00 89.75 82 ASN A O 1
ATOM 656 N N . ILE A 1 83 ? 8.280 -1.571 -3.514 1.00 90.25 83 ILE A N 1
ATOM 657 C CA . ILE A 1 83 ? 8.957 -0.517 -4.268 1.00 90.25 83 ILE A CA 1
ATOM 658 C C . ILE A 1 83 ? 9.869 0.248 -3.308 1.00 90.25 83 ILE A C 1
ATOM 660 O O . ILE A 1 83 ? 9.416 0.761 -2.288 1.00 90.25 83 ILE A O 1
ATOM 664 N N . LYS A 1 84 ? 11.158 0.308 -3.643 1.00 87.12 84 LYS A N 1
ATOM 665 C CA . LYS A 1 84 ? 12.188 1.034 -2.894 1.00 87.12 84 LYS A CA 1
ATOM 666 C C . LYS A 1 84 ? 12.367 2.451 -3.425 1.00 87.12 84 LYS A C 1
ATOM 668 O O . LYS A 1 84 ? 12.451 3.393 -2.648 1.00 87.12 84 LYS A O 1
ATOM 673 N N . ASN A 1 85 ? 12.484 2.584 -4.741 1.00 86.56 85 ASN A N 1
ATOM 674 C CA . ASN A 1 85 ? 12.638 3.866 -5.418 1.00 86.56 85 ASN A CA 1
ATOM 675 C C . ASN A 1 85 ? 12.009 3.767 -6.809 1.00 86.56 85 ASN A C 1
ATOM 677 O O . ASN A 1 85 ? 12.103 2.715 -7.446 1.00 86.56 85 ASN A O 1
ATOM 681 N N . TYR A 1 86 ? 11.376 4.842 -7.253 1.00 88.62 86 TYR A N 1
ATOM 682 C CA . TYR A 1 86 ? 10.735 4.957 -8.550 1.00 88.62 86 TYR A CA 1
ATOM 683 C C . TYR A 1 86 ? 10.930 6.375 -9.090 1.00 88.62 86 TYR A C 1
ATOM 685 O O . TYR A 1 86 ? 11.120 7.320 -8.326 1.00 88.62 86 TYR A O 1
ATOM 693 N N . GLY A 1 87 ? 10.872 6.535 -10.406 1.00 83.81 87 GLY A N 1
ATOM 694 C CA . GLY A 1 87 ? 10.929 7.856 -11.014 1.00 83.81 87 GLY A CA 1
ATOM 695 C C . GLY A 1 87 ? 10.962 7.810 -12.530 1.00 83.81 87 GLY A C 1
ATOM 696 O O . GLY A 1 87 ? 10.983 6.742 -13.144 1.00 83.81 87 GLY A O 1
ATOM 697 N N . LEU A 1 88 ? 10.982 8.998 -13.124 1.00 83.81 88 LEU A N 1
ATOM 698 C CA . LEU A 1 88 ? 11.171 9.165 -14.556 1.00 83.81 88 LEU A CA 1
AT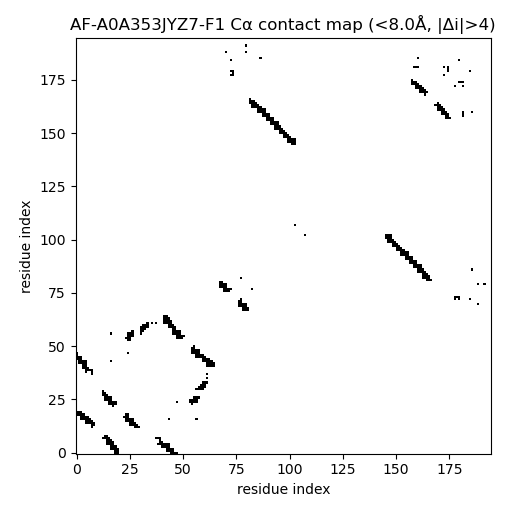OM 699 C C . LEU A 1 88 ? 12.642 9.415 -14.861 1.00 83.81 88 LEU A C 1
ATOM 701 O O . LEU A 1 88 ? 13.293 10.252 -14.237 1.00 83.81 88 LEU A O 1
ATOM 705 N N . ASP A 1 89 ? 13.135 8.693 -15.850 1.00 75.88 89 ASP A N 1
ATOM 706 C CA . ASP A 1 89 ? 14.410 8.908 -16.511 1.00 75.88 89 ASP A CA 1
ATOM 707 C C . ASP A 1 89 ? 14.147 9.308 -17.973 1.00 75.88 89 ASP A C 1
ATOM 709 O O . ASP A 1 89 ? 13.063 9.072 -18.513 1.00 75.88 89 ASP A O 1
ATOM 713 N N . HIS A 1 90 ? 15.124 9.935 -18.619 1.00 73.56 90 HIS A N 1
ATOM 714 C CA . HIS A 1 90 ? 15.047 10.308 -20.031 1.00 73.56 90 HIS A CA 1
ATOM 715 C C . HIS A 1 90 ? 16.236 9.688 -20.749 1.00 73.56 90 HIS A C 1
ATOM 717 O O . HIS A 1 90 ? 17.383 10.046 -20.487 1.00 73.56 90 HIS A O 1
ATOM 723 N N . ILE A 1 91 ? 15.968 8.766 -21.668 1.00 67.00 91 ILE A N 1
ATOM 724 C CA . ILE A 1 91 ? 17.021 8.154 -22.475 1.00 67.00 91 ILE A CA 1
ATOM 725 C C . ILE A 1 91 ? 16.992 8.802 -23.857 1.00 67.00 91 ILE A C 1
ATOM 727 O O . ILE A 1 91 ? 15.979 8.765 -24.556 1.00 67.00 91 ILE A O 1
ATOM 731 N N . THR A 1 92 ? 18.116 9.400 -24.250 1.00 61.78 92 THR A N 1
ATOM 732 C CA . THR A 1 92 ? 18.343 9.882 -25.616 1.00 61.78 92 THR A CA 1
ATOM 733 C C . THR A 1 92 ? 19.005 8.765 -26.407 1.00 61.78 92 THR A C 1
ATOM 735 O O . THR A 1 92 ? 20.127 8.370 -26.093 1.00 61.78 92 THR A O 1
ATOM 738 N N . VAL A 1 93 ? 18.312 8.245 -27.417 1.00 57.47 93 VAL A N 1
ATOM 739 C CA . VAL A 1 93 ? 18.842 7.203 -28.304 1.00 57.47 93 VAL A CA 1
ATOM 740 C C . VAL A 1 93 ? 19.110 7.822 -29.673 1.00 57.47 93 VAL A C 1
ATOM 742 O O . VAL A 1 93 ? 18.234 8.468 -30.252 1.00 57.47 93 VAL A O 1
ATOM 745 N N . GLU A 1 94 ? 20.319 7.623 -30.198 1.00 47.06 94 GLU A N 1
ATOM 746 C CA . GLU A 1 94 ? 20.661 7.996 -31.572 1.00 47.06 94 GLU A CA 1
ATOM 747 C C . GLU A 1 94 ? 20.081 6.936 -32.524 1.00 47.06 94 GLU A C 1
ATOM 749 O O . GLU A 1 94 ? 20.587 5.813 -32.592 1.00 47.06 94 GLU A O 1
ATOM 754 N N . LYS A 1 95 ? 19.001 7.249 -33.255 1.00 45.62 95 LYS A N 1
ATOM 755 C CA . LYS A 1 95 ? 18.463 6.343 -34.287 1.00 45.62 95 LYS A CA 1
ATOM 756 C C . LYS A 1 95 ? 19.075 6.713 -35.647 1.00 45.62 95 LYS A C 1
ATOM 758 O O . LYS A 1 95 ? 19.045 7.872 -36.062 1.00 45.62 95 LYS A O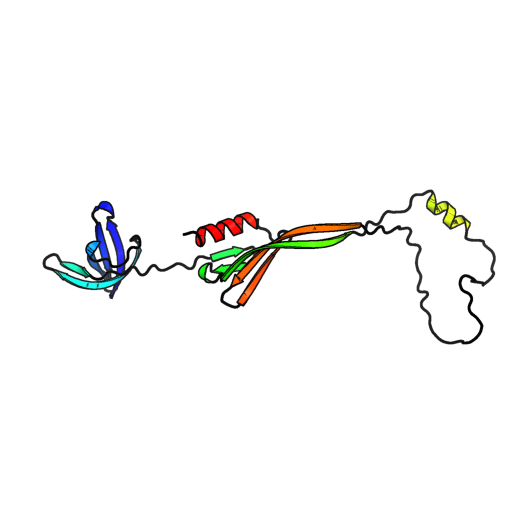 1
ATOM 763 N N . THR A 1 96 ? 19.648 5.731 -36.346 1.00 38.03 96 THR A N 1
ATOM 764 C CA . THR A 1 96 ? 20.146 5.862 -37.729 1.00 38.03 96 THR A CA 1
ATOM 765 C C . THR A 1 96 ? 19.105 5.307 -38.695 1.00 38.03 96 THR A C 1
ATOM 767 O O . THR A 1 96 ? 18.750 4.133 -38.627 1.00 38.03 96 THR A O 1
ATOM 770 N N . TYR A 1 97 ? 18.611 6.139 -39.615 1.00 49.47 97 TYR A N 1
ATOM 771 C CA . TYR A 1 97 ? 17.690 5.703 -40.667 1.00 49.47 97 TYR A CA 1
ATOM 772 C C . TYR A 1 97 ? 18.429 5.596 -42.003 1.00 49.47 97 TYR A C 1
ATOM 774 O O . TYR A 1 97 ? 19.032 6.564 -42.464 1.00 49.47 97 TYR A O 1
ATOM 782 N N . THR A 1 98 ? 18.347 4.436 -42.660 1.00 35.75 98 THR A N 1
ATOM 783 C CA . THR A 1 98 ? 18.855 4.234 -44.026 1.00 35.75 98 THR A CA 1
ATOM 784 C C . THR A 1 98 ? 17.711 4.423 -45.023 1.00 35.75 98 THR A C 1
ATOM 786 O O . THR A 1 98 ? 16.886 3.527 -45.212 1.00 35.75 98 THR A O 1
ATOM 789 N N . LYS A 1 99 ? 17.631 5.579 -45.690 1.00 41.62 99 LYS A N 1
ATOM 790 C CA . LYS A 1 99 ? 16.670 5.769 -46.788 1.00 41.62 99 LYS A CA 1
ATOM 791 C C . LYS A 1 99 ? 17.282 5.234 -48.083 1.00 41.62 99 LYS A C 1
ATOM 793 O O . LYS A 1 99 ? 18.282 5.761 -48.554 1.00 41.62 99 LYS A O 1
ATOM 798 N N . LYS A 1 100 ? 16.682 4.200 -48.679 1.00 43.62 100 LYS A N 1
ATOM 799 C CA . LYS A 1 100 ? 17.037 3.742 -50.034 1.00 43.62 100 LYS A CA 1
ATOM 800 C C . LYS A 1 100 ? 16.177 4.492 -51.053 1.00 43.62 100 LYS A C 1
ATOM 802 O O . LYS A 1 100 ? 14.967 4.285 -51.098 1.00 43.62 100 LYS A O 1
ATOM 807 N N . THR A 1 101 ? 16.781 5.352 -51.869 1.00 44.25 101 THR A N 1
ATOM 808 C CA . THR A 1 101 ? 16.120 6.001 -53.018 1.00 44.25 101 THR A CA 1
ATOM 809 C C . THR A 1 101 ? 16.559 5.350 -54.334 1.00 44.25 101 THR A C 1
ATOM 811 O O . THR A 1 101 ? 17.762 5.196 -54.540 1.00 44.25 101 THR A O 1
ATOM 814 N N . PRO A 1 102 ? 15.631 4.962 -55.233 1.00 43.34 102 PRO A N 1
ATOM 815 C CA . PRO A 1 102 ? 15.983 4.425 -56.546 1.00 43.34 102 PRO A CA 1
ATOM 816 C C . PRO A 1 102 ? 16.472 5.533 -57.496 1.00 43.34 102 PRO A C 1
ATOM 818 O O . PRO A 1 102 ? 15.834 6.581 -57.597 1.00 43.34 102 PRO A O 1
ATOM 821 N N . LEU A 1 103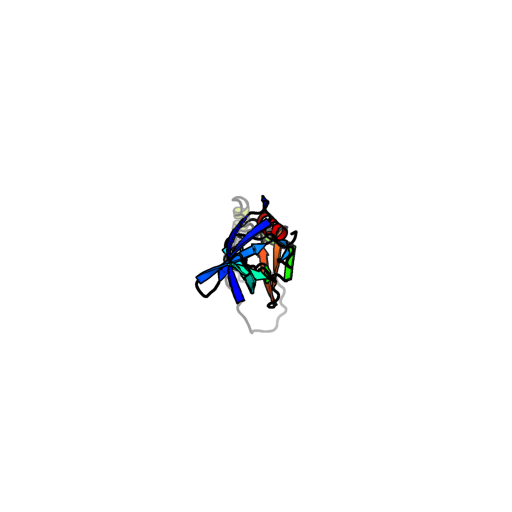 ? 17.580 5.283 -58.207 1.00 45.38 103 LEU A N 1
ATOM 822 C CA . LEU A 1 103 ? 18.171 6.210 -59.187 1.00 45.38 103 LEU A CA 1
ATOM 823 C C . LEU A 1 103 ? 17.200 6.596 -60.314 1.00 45.38 103 LEU A C 1
ATOM 825 O O . LEU A 1 103 ? 16.422 5.777 -60.824 1.00 45.38 103 LEU A O 1
ATOM 829 N N . THR A 1 104 ? 17.277 7.860 -60.733 1.00 50.00 104 THR A N 1
ATOM 830 C CA . THR A 1 104 ? 16.413 8.423 -61.776 1.00 50.00 104 THR A CA 1
ATOM 831 C C . THR A 1 104 ? 16.903 8.047 -63.178 1.00 50.00 104 THR A C 1
ATOM 833 O O . THR A 1 104 ? 18.083 7.790 -63.412 1.00 50.00 104 THR A O 1
ATOM 836 N N . LYS A 1 105 ? 15.979 7.971 -64.151 1.00 45.47 105 LYS A N 1
ATOM 837 C CA . LYS A 1 105 ? 16.241 7.441 -65.509 1.00 45.47 105 LYS A CA 1
ATOM 838 C C . LYS A 1 105 ? 17.397 8.137 -66.254 1.00 45.47 105 LYS A C 1
ATOM 840 O O . LYS A 1 105 ? 17.965 7.512 -67.146 1.00 45.47 105 LYS A O 1
ATOM 845 N N . SER A 1 106 ? 17.750 9.377 -65.905 1.00 47.91 106 SER A N 1
ATOM 846 C CA . SER A 1 106 ? 18.848 10.127 -66.534 1.00 47.91 106 SER A CA 1
ATOM 847 C C . SER A 1 106 ? 20.244 9.652 -66.118 1.00 47.91 106 SER A C 1
ATOM 849 O O . SER A 1 106 ? 21.171 9.782 -66.909 1.00 47.91 106 SER A O 1
ATOM 851 N N . GLU A 1 107 ? 20.407 9.049 -64.938 1.00 45.22 107 GLU A N 1
ATOM 852 C CA . GLU A 1 107 ? 21.715 8.598 -64.422 1.00 45.22 107 GLU A CA 1
ATOM 853 C C . GLU A 1 107 ? 22.092 7.191 -64.926 1.00 45.22 107 GLU A C 1
ATOM 855 O O . GLU A 1 107 ? 23.267 6.860 -65.069 1.00 45.22 107 GLU A O 1
ATOM 860 N N . LYS A 1 108 ? 21.093 6.383 -65.315 1.00 46.47 108 LYS A N 1
ATOM 861 C CA . LYS A 1 108 ? 21.293 5.060 -65.941 1.00 46.47 108 LYS A CA 1
ATOM 862 C C . LYS A 1 108 ? 21.892 5.127 -67.351 1.00 46.47 108 LYS A C 1
ATOM 864 O O . LYS A 1 108 ? 22.442 4.135 -67.831 1.00 46.47 108 LYS A O 1
ATOM 869 N N . ALA A 1 109 ? 21.758 6.259 -68.046 1.00 42.69 109 ALA A N 1
ATOM 870 C CA . ALA A 1 109 ? 22.219 6.407 -69.427 1.00 42.69 109 ALA A CA 1
ATOM 871 C C . ALA A 1 109 ? 23.739 6.629 -69.520 1.00 42.69 109 ALA A C 1
ATOM 873 O O . ALA A 1 109 ? 24.388 6.065 -70.399 1.00 42.69 109 ALA A O 1
ATOM 874 N N . THR A 1 110 ? 24.324 7.377 -68.583 1.00 42.06 110 THR A N 1
ATOM 875 C CA . THR A 1 110 ? 25.767 7.663 -68.527 1.00 42.06 110 THR A CA 1
ATOM 876 C C . THR A 1 110 ? 26.590 6.433 -68.150 1.00 42.06 110 THR A C 1
ATOM 878 O O . THR A 1 110 ? 27.660 6.222 -68.713 1.00 42.06 110 THR A O 1
ATOM 881 N N . GLN A 1 111 ? 26.073 5.565 -67.275 1.00 43.28 111 GLN A N 1
ATOM 882 C CA . GLN A 1 111 ? 26.762 4.329 -66.878 1.00 43.28 111 GLN A CA 1
ATOM 883 C C . GLN A 1 111 ? 26.806 3.268 -67.989 1.00 43.28 111 GLN A C 1
ATOM 885 O O . GLN A 1 111 ? 27.780 2.524 -68.089 1.00 43.28 111 GLN A O 1
ATOM 890 N N . ARG A 1 112 ? 25.794 3.212 -68.868 1.00 36.16 112 ARG A N 1
ATOM 891 C CA . ARG A 1 112 ? 25.788 2.281 -70.013 1.00 36.16 112 ARG A CA 1
ATOM 892 C C . ARG A 1 112 ? 26.787 2.661 -71.108 1.00 36.16 112 ARG A C 1
ATOM 894 O O . ARG A 1 112 ? 27.251 1.777 -71.817 1.00 36.16 112 ARG A O 1
ATOM 901 N N . ALA A 1 113 ? 27.131 3.942 -71.241 1.00 34.47 113 ALA A N 1
ATOM 902 C CA . ALA A 1 113 ? 28.028 4.424 -72.292 1.00 34.47 113 ALA A CA 1
ATOM 903 C C . ALA A 1 113 ? 29.516 4.079 -72.058 1.00 34.47 113 ALA A C 1
ATOM 905 O O . ALA A 1 113 ? 30.306 4.152 -72.993 1.00 34.47 113 ALA A O 1
ATOM 906 N N . ILE A 1 114 ? 29.905 3.687 -70.837 1.00 36.19 114 ILE A N 1
ATOM 907 C CA . ILE A 1 114 ? 31.311 3.419 -70.468 1.00 36.19 114 ILE A CA 1
ATOM 908 C C . ILE A 1 114 ? 31.726 1.960 -70.768 1.00 36.19 114 ILE A C 1
ATOM 910 O O . ILE A 1 114 ? 32.908 1.622 -70.733 1.00 36.19 114 ILE A O 1
ATOM 914 N N . ALA A 1 115 ? 30.787 1.084 -71.141 1.00 33.47 115 ALA A N 1
ATOM 915 C CA . ALA A 1 115 ? 31.096 -0.273 -71.588 1.00 33.47 115 ALA A CA 1
ATOM 916 C C . ALA A 1 115 ? 31.614 -0.262 -73.041 1.00 33.47 115 ALA A C 1
ATOM 918 O O . ALA A 1 115 ? 30.860 -0.467 -73.991 1.00 33.47 115 ALA A O 1
ATOM 919 N N . ILE A 1 116 ? 32.910 0.002 -73.221 1.00 35.12 116 ILE A N 1
ATOM 920 C CA . ILE A 1 116 ? 33.581 -0.118 -74.522 1.00 35.12 116 ILE A CA 1
ATOM 921 C C . ILE A 1 116 ? 33.648 -1.609 -74.912 1.00 35.12 116 ILE A C 1
ATOM 923 O O . ILE A 1 116 ? 34.136 -2.421 -74.121 1.00 35.12 116 ILE A O 1
ATOM 927 N N . PRO A 1 117 ? 33.206 -1.998 -76.121 1.00 37.50 117 PRO A N 1
ATOM 928 C CA . PRO A 1 117 ? 33.292 -3.367 -76.597 1.00 37.50 117 PRO A CA 1
ATOM 929 C C . PRO A 1 117 ? 34.624 -3.560 -77.319 1.00 37.50 117 PRO A C 1
ATOM 931 O O . PRO A 1 117 ? 34.689 -3.295 -78.508 1.00 37.50 117 PRO A O 1
ATOM 934 N N . LEU A 1 118 ? 35.686 -4.008 -76.647 1.00 31.31 118 LEU A N 1
ATOM 935 C CA . LEU A 1 118 ? 36.863 -4.583 -77.319 1.00 31.31 118 LEU A CA 1
ATOM 936 C C . LEU A 1 118 ? 37.690 -5.408 -76.327 1.00 31.31 118 LEU A C 1
ATOM 938 O O . LEU A 1 118 ? 38.106 -4.915 -75.283 1.00 31.31 118 LEU A O 1
ATOM 942 N N . GLY A 1 119 ? 37.898 -6.682 -76.669 1.00 37.62 119 GLY A N 1
ATOM 943 C CA . GLY A 1 119 ? 38.587 -7.687 -75.864 1.00 37.62 119 GLY A CA 1
ATOM 944 C C . GLY A 1 119 ? 40.047 -7.355 -75.562 1.00 37.62 119 GLY A C 1
ATOM 945 O O . GLY A 1 119 ? 40.949 -7.825 -76.247 1.00 37.62 119 GLY A O 1
ATOM 946 N N . ILE A 1 120 ? 40.266 -6.600 -74.488 1.00 32.50 120 ILE A N 1
ATOM 947 C CA . ILE A 1 120 ? 41.570 -6.385 -73.863 1.00 32.50 120 ILE A CA 1
ATOM 948 C C . ILE A 1 120 ? 41.393 -6.611 -72.357 1.00 32.50 120 ILE A C 1
ATOM 950 O O . ILE A 1 120 ? 40.667 -5.881 -71.685 1.00 32.50 120 ILE A O 1
ATOM 954 N N . ILE A 1 121 ? 42.043 -7.652 -71.828 1.00 38.97 121 ILE A N 1
ATOM 955 C CA . ILE A 1 121 ? 42.234 -7.834 -70.386 1.00 38.97 121 ILE A CA 1
ATOM 956 C C . ILE A 1 121 ? 43.223 -6.758 -69.936 1.00 38.97 121 ILE A C 1
ATOM 958 O O . ILE A 1 121 ? 44.376 -6.761 -70.360 1.00 38.97 121 ILE A O 1
ATOM 962 N N . GLY A 1 122 ? 42.777 -5.844 -69.079 1.00 28.03 122 GLY A N 1
ATOM 963 C CA . GLY A 1 122 ? 43.643 -4.837 -68.478 1.00 28.03 122 GLY A CA 1
ATOM 964 C C . GLY A 1 122 ? 42.883 -3.953 -67.502 1.00 28.03 122 GLY A C 1
ATOM 965 O O . GLY A 1 122 ? 42.298 -2.950 -67.894 1.00 28.03 122 GLY A O 1
ATOM 966 N N . VAL A 1 123 ? 42.904 -4.313 -66.219 1.00 30.48 123 VAL A N 1
ATOM 967 C CA . VAL A 1 123 ? 42.634 -3.351 -65.146 1.00 30.48 123 VAL A CA 1
ATOM 968 C C . VAL A 1 123 ? 43.910 -2.549 -64.945 1.00 30.48 123 VAL A C 1
ATOM 970 O O . VAL A 1 123 ? 44.939 -3.144 -64.640 1.00 30.48 123 VAL A O 1
ATOM 973 N N . ILE A 1 124 ? 43.838 -1.220 -65.011 1.00 30.58 124 ILE A N 1
ATOM 974 C CA . ILE A 1 124 ? 44.714 -0.394 -64.175 1.00 30.58 124 ILE A CA 1
ATOM 975 C C . ILE A 1 124 ? 43.871 0.682 -63.500 1.00 30.58 124 ILE A C 1
ATOM 977 O O . ILE A 1 124 ? 43.555 1.724 -64.064 1.00 30.58 124 ILE A O 1
ATOM 981 N N . GLY A 1 125 ? 43.533 0.374 -62.252 1.00 31.73 125 GLY A N 1
ATOM 982 C CA . GLY A 1 125 ? 43.076 1.296 -61.223 1.00 31.73 125 GLY A CA 1
ATOM 983 C C . GLY A 1 125 ? 43.647 0.923 -59.853 1.00 31.73 125 GLY A C 1
ATOM 984 O O . GLY A 1 125 ? 43.001 1.162 -58.847 1.00 31.73 125 GLY A O 1
ATOM 985 N N . ALA A 1 126 ? 44.817 0.284 -59.818 1.00 32.69 126 ALA A N 1
ATOM 986 C CA . ALA A 1 126 ? 45.742 0.288 -58.691 1.00 32.69 126 ALA A CA 1
ATOM 987 C C . ALA A 1 126 ? 47.096 -0.181 -59.227 1.00 32.69 126 ALA A C 1
ATOM 989 O O . ALA A 1 126 ? 47.212 -1.270 -59.788 1.00 32.69 126 ALA A O 1
ATOM 990 N N . THR A 1 127 ? 48.114 0.664 -59.111 1.00 34.72 127 THR A N 1
ATOM 991 C CA . THR A 1 127 ? 49.506 0.265 -59.302 1.00 34.72 127 THR A CA 1
ATOM 992 C C . THR A 1 127 ? 49.812 -0.914 -58.385 1.00 34.72 127 THR A C 1
ATOM 994 O O . THR A 1 127 ? 49.693 -0.779 -57.169 1.00 34.72 127 THR A O 1
ATOM 997 N N . ILE A 1 128 ? 50.239 -2.041 -58.949 1.00 33.06 128 ILE A N 1
ATOM 998 C CA . ILE A 1 128 ? 50.920 -3.087 -58.191 1.00 33.06 128 ILE A CA 1
ATOM 999 C C . ILE A 1 128 ? 52.247 -3.344 -58.897 1.00 33.06 128 ILE A C 1
ATOM 1001 O O . ILE A 1 128 ? 52.304 -3.772 -60.049 1.00 33.06 128 ILE A O 1
ATOM 1005 N N . THR A 1 129 ? 53.318 -2.992 -58.196 1.00 32.31 129 THR A N 1
ATOM 1006 C CA . THR A 1 129 ? 54.686 -3.447 -58.431 1.00 32.31 129 THR A CA 1
ATOM 1007 C C . THR A 1 129 ? 54.743 -4.972 -58.385 1.00 32.31 129 THR A C 1
ATOM 1009 O O . THR A 1 129 ? 54.151 -5.590 -57.507 1.00 32.31 129 THR A O 1
ATOM 1012 N N . TYR A 1 130 ? 55.460 -5.569 -59.336 1.00 36.25 130 TYR A N 1
ATOM 1013 C CA . TYR A 1 130 ? 55.608 -7.015 -59.497 1.00 36.25 130 TYR A CA 1
ATOM 1014 C C . TYR A 1 130 ? 56.179 -7.707 -58.253 1.00 36.25 130 TYR A C 1
ATOM 1016 O O . TYR A 1 130 ? 57.242 -7.322 -57.772 1.00 36.25 130 TYR A O 1
ATOM 1024 N N . GLY A 1 131 ? 55.529 -8.796 -57.837 1.00 37.41 131 GLY A N 1
ATOM 1025 C CA . GLY A 1 131 ? 56.115 -9.804 -56.954 1.00 37.41 131 GLY A CA 1
ATOM 1026 C C . GLY A 1 131 ? 55.121 -10.364 -55.945 1.00 37.41 131 GLY A C 1
ATOM 1027 O O . GLY A 1 131 ? 55.099 -9.890 -54.822 1.00 37.41 131 GLY A O 1
ATOM 1028 N N . ASP A 1 132 ? 54.273 -11.306 -56.374 1.00 32.75 132 ASP A N 1
ATOM 1029 C CA . ASP A 1 132 ? 53.993 -12.575 -55.669 1.00 32.75 132 ASP A CA 1
ATOM 1030 C C . ASP A 1 132 ? 52.673 -13.216 -56.152 1.00 32.75 132 ASP A C 1
ATOM 1032 O O . ASP A 1 132 ? 51.637 -12.548 -56.196 1.00 32.75 132 ASP A O 1
ATOM 1036 N N . PRO A 1 133 ? 52.665 -14.514 -56.526 1.00 43.50 133 PRO A N 1
ATOM 1037 C CA . PRO A 1 133 ? 51.466 -15.208 -56.969 1.00 43.50 133 PRO A CA 1
ATOM 1038 C C . PRO A 1 133 ? 50.920 -16.107 -55.853 1.00 43.50 133 PRO A C 1
ATOM 1040 O O . PRO A 1 133 ? 51.158 -17.310 -55.876 1.00 43.50 133 PRO A O 1
ATOM 1043 N N . LEU A 1 134 ? 50.178 -15.571 -54.877 1.00 35.41 134 LEU A N 1
ATOM 1044 C CA . LEU A 1 134 ? 49.333 -16.412 -54.015 1.00 35.41 134 LEU A CA 1
ATOM 1045 C C . LEU A 1 134 ? 48.328 -15.589 -53.188 1.00 35.41 134 LEU A C 1
ATOM 1047 O O . LEU A 1 134 ? 48.735 -14.671 -52.488 1.00 35.41 134 LEU A O 1
ATOM 1051 N N . LEU A 1 135 ? 47.058 -16.031 -53.189 1.00 35.56 135 LEU A N 1
ATOM 1052 C CA . LEU A 1 135 ? 45.963 -15.661 -52.261 1.00 35.56 135 LEU A CA 1
ATOM 1053 C C . LEU A 1 135 ? 45.377 -14.248 -52.485 1.00 35.56 135 LEU A C 1
ATOM 1055 O O . LEU A 1 135 ? 46.079 -13.256 -52.472 1.00 35.56 135 LEU A O 1
ATOM 1059 N N . THR A 1 136 ? 44.082 -14.016 -52.681 1.00 34.78 136 THR A N 1
ATOM 1060 C CA . THR A 1 136 ? 42.880 -14.838 -52.513 1.00 34.78 136 THR A CA 1
ATOM 1061 C C . THR A 1 136 ? 41.747 -14.144 -53.253 1.00 34.78 136 THR A C 1
ATOM 1063 O O . THR A 1 136 ? 41.640 -12.918 -53.257 1.00 34.78 136 THR A O 1
ATOM 1066 N N . MET A 1 137 ? 40.871 -14.947 -53.843 1.00 43.44 137 MET A N 1
ATOM 1067 C CA . MET A 1 137 ? 39.613 -14.492 -54.404 1.00 43.44 137 MET A CA 1
ATOM 1068 C C . MET A 1 137 ? 38.756 -13.822 -53.326 1.00 43.44 137 MET A C 1
ATOM 1070 O O . MET A 1 137 ? 38.291 -14.481 -52.404 1.00 43.44 137 MET A O 1
ATOM 1074 N N . SER A 1 138 ? 38.507 -12.524 -53.476 1.00 40.03 138 SER A N 1
ATOM 1075 C CA . SER A 1 138 ? 37.325 -11.873 -52.904 1.00 40.03 138 SER A CA 1
ATOM 1076 C C . SER A 1 138 ? 36.881 -10.722 -53.803 1.00 40.03 138 SER A C 1
ATOM 1078 O O . SER A 1 138 ? 36.806 -9.563 -53.415 1.00 40.03 138 SER A O 1
ATOM 1080 N N . ALA A 1 139 ? 36.616 -11.060 -55.063 1.00 40.78 139 ALA A N 1
ATOM 1081 C CA . ALA A 1 139 ? 35.771 -10.259 -55.936 1.00 40.78 139 ALA A CA 1
ATOM 1082 C C . ALA A 1 139 ? 34.506 -11.078 -56.221 1.00 40.78 139 ALA A C 1
ATOM 1084 O O . ALA A 1 139 ? 34.238 -11.491 -57.347 1.00 40.78 139 ALA A O 1
ATOM 1085 N N . VAL A 1 140 ? 33.756 -11.382 -55.158 1.00 37.41 140 VAL A N 1
ATOM 1086 C CA . VAL A 1 140 ? 32.383 -11.866 -55.293 1.00 37.41 140 VAL A CA 1
ATOM 1087 C C . VAL A 1 140 ? 31.533 -10.656 -55.660 1.00 37.41 140 VAL A C 1
ATOM 1089 O O . VAL A 1 140 ? 31.212 -9.826 -54.821 1.00 37.41 140 VAL A O 1
ATOM 1092 N N . ALA A 1 141 ? 31.266 -10.553 -56.961 1.00 40.94 141 ALA A N 1
ATOM 1093 C CA . 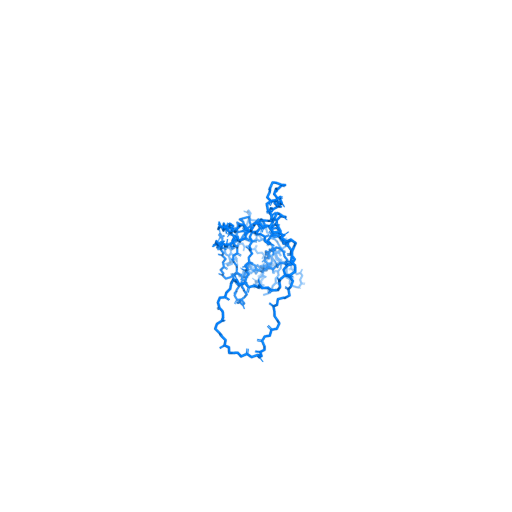ALA A 1 141 ? 30.060 -9.998 -57.564 1.00 40.94 141 ALA A CA 1
ATOM 1094 C C . ALA A 1 141 ? 29.340 -8.895 -56.762 1.00 40.94 141 ALA A C 1
ATOM 1096 O O . ALA A 1 141 ? 28.275 -9.127 -56.190 1.00 40.94 141 ALA A O 1
ATOM 1097 N N . ASN A 1 142 ? 29.845 -7.661 -56.834 1.00 43.50 142 ASN A N 1
ATOM 1098 C CA . ASN A 1 142 ? 28.968 -6.505 -56.675 1.00 43.50 142 ASN A CA 1
ATOM 1099 C C . ASN A 1 142 ? 28.086 -6.416 -57.925 1.00 43.50 142 ASN A C 1
ATOM 1101 O O . ASN A 1 142 ? 28.452 -5.816 -58.936 1.00 43.50 142 ASN A O 1
ATOM 1105 N N . GLY A 1 143 ? 26.925 -7.070 -57.857 1.00 37.00 143 GLY A N 1
ATOM 1106 C CA . GLY A 1 143 ? 25.802 -6.747 -58.725 1.00 37.00 143 GLY A CA 1
ATOM 1107 C C . GLY A 1 143 ? 25.482 -5.258 -58.593 1.00 37.00 143 GLY A C 1
ATOM 1108 O O . GLY A 1 143 ? 25.519 -4.710 -57.493 1.00 37.00 143 GLY A O 1
ATOM 1109 N N . CYS A 1 144 ? 25.214 -4.602 -59.720 1.00 41.06 144 CYS A N 1
ATOM 1110 C CA . CYS A 1 144 ? 24.887 -3.183 -59.793 1.00 41.06 144 CYS A CA 1
ATOM 1111 C C . CYS A 1 144 ? 23.770 -2.814 -58.801 1.00 41.06 144 CYS A C 1
ATOM 1113 O O . CYS A 1 144 ? 22.600 -3.106 -59.053 1.00 41.06 144 CYS A O 1
ATOM 1115 N N . SER A 1 145 ? 24.110 -2.159 -57.689 1.00 40.53 145 SER A N 1
ATOM 1116 C CA . SER A 1 145 ? 23.127 -1.542 -56.799 1.00 40.53 145 SER A CA 1
ATOM 1117 C C . SER A 1 145 ? 23.102 -0.032 -57.023 1.00 40.53 145 SER A C 1
ATOM 1119 O O . SER A 1 145 ? 23.949 0.712 -56.531 1.00 40.53 145 SER A O 1
ATOM 1121 N N . ASP A 1 146 ? 22.095 0.388 -57.779 1.00 38.06 146 ASP A N 1
ATOM 1122 C CA . ASP A 1 146 ? 21.731 1.760 -58.131 1.00 38.06 146 ASP A CA 1
ATOM 1123 C C . ASP A 1 146 ? 21.099 2.516 -56.938 1.00 38.06 146 ASP A C 1
ATOM 1125 O O . ASP A 1 146 ? 19.921 2.887 -56.975 1.00 38.06 146 ASP A O 1
ATOM 1129 N N . THR A 1 147 ? 21.837 2.707 -55.839 1.00 37.44 147 THR A N 1
ATOM 1130 C CA . THR A 1 147 ? 21.299 3.362 -54.629 1.00 37.44 147 THR A CA 1
ATOM 1131 C C . THR A 1 147 ? 22.329 4.223 -53.901 1.00 37.44 147 THR A C 1
ATOM 1133 O O . THR A 1 147 ? 23.319 3.702 -53.394 1.00 37.44 147 THR A O 1
ATOM 1136 N N . HIS A 1 148 ? 22.043 5.524 -53.771 1.00 44.16 148 HIS A N 1
ATOM 1137 C CA . HIS A 1 148 ? 22.688 6.407 -52.794 1.00 44.16 148 HIS A CA 1
ATOM 1138 C C . HIS A 1 148 ? 22.084 6.139 -51.409 1.00 44.16 148 HIS A C 1
ATOM 1140 O O . HIS A 1 148 ? 20.860 6.147 -51.251 1.00 44.16 148 HIS A O 1
ATOM 1146 N N . VAL A 1 149 ? 22.940 5.887 -50.421 1.00 43.78 149 VAL A N 1
ATOM 1147 C CA . VAL A 1 149 ? 22.566 5.760 -49.010 1.00 43.78 149 VAL A CA 1
ATOM 1148 C C . VAL A 1 149 ? 22.957 7.060 -48.317 1.00 43.78 149 VAL A C 1
ATOM 1150 O O . VAL A 1 149 ? 24.141 7.353 -48.188 1.00 43.78 149 VAL A O 1
ATOM 1153 N N . GLU A 1 150 ? 21.971 7.851 -47.900 1.00 46.31 150 GLU A N 1
ATOM 1154 C CA . GLU A 1 150 ? 22.196 8.981 -46.995 1.00 46.31 150 GLU A CA 1
ATOM 1155 C C . GLU A 1 150 ? 21.837 8.564 -45.568 1.00 46.31 150 GLU A C 1
ATOM 1157 O O . GLU A 1 150 ? 20.709 8.147 -45.291 1.00 46.31 150 GLU A O 1
ATOM 1162 N N . GLU A 1 151 ? 22.814 8.678 -44.670 1.00 42.91 151 GLU A N 1
ATOM 1163 C CA . GLU A 1 151 ? 22.662 8.436 -43.239 1.00 42.91 151 GLU A CA 1
ATOM 1164 C C . GLU A 1 151 ? 22.259 9.742 -42.547 1.00 42.91 151 GLU A C 1
ATOM 1166 O O . GLU A 1 151 ? 23.062 10.668 -42.424 1.00 42.91 151 GLU A O 1
ATOM 1171 N N . LYS A 1 152 ? 21.012 9.833 -42.074 1.00 46.62 152 LYS A N 1
ATOM 1172 C CA . LYS A 1 152 ? 20.599 10.893 -41.144 1.00 46.62 152 LYS A CA 1
ATOM 1173 C C . LYS A 1 152 ? 20.582 10.346 -39.722 1.00 46.62 152 LYS A C 1
ATOM 1175 O O . LYS A 1 152 ? 20.029 9.275 -39.469 1.00 46.62 152 LYS A O 1
ATOM 1180 N N . LYS A 1 153 ? 21.209 11.099 -38.818 1.00 45.59 153 LYS A N 1
ATOM 1181 C CA . LYS A 1 153 ? 21.261 10.843 -37.378 1.00 45.59 153 LYS A CA 1
ATOM 1182 C C . LYS A 1 153 ? 20.298 11.804 -36.704 1.00 45.59 153 LYS A C 1
ATOM 1184 O O . LYS A 1 153 ? 20.495 13.014 -36.788 1.00 45.59 153 LYS A O 1
ATOM 1189 N N . GLU A 1 154 ? 19.265 11.274 -36.069 1.00 49.38 154 GLU A N 1
ATOM 1190 C CA . GLU A 1 154 ? 18.350 12.074 -35.260 1.00 49.38 154 GLU A CA 1
ATOM 1191 C C . GLU A 1 154 ? 18.337 11.520 -33.834 1.00 49.38 154 GLU A C 1
ATOM 1193 O O . GLU A 1 154 ? 18.191 10.316 -33.608 1.00 49.38 154 GLU A O 1
ATOM 1198 N N . ASN A 1 155 ? 18.541 12.421 -32.874 1.00 52.47 155 ASN A N 1
ATOM 1199 C CA . ASN A 1 155 ? 18.517 12.120 -31.450 1.00 52.47 155 ASN A CA 1
ATOM 1200 C C . ASN A 1 155 ? 17.071 12.205 -30.985 1.00 52.47 155 ASN A C 1
ATOM 1202 O O . ASN A 1 155 ? 16.494 13.293 -30.991 1.00 52.47 155 ASN A O 1
ATOM 1206 N N . ILE A 1 156 ? 16.485 11.077 -30.595 1.00 60.97 156 ILE A N 1
ATOM 1207 C CA . ILE A 1 156 ? 15.121 11.056 -30.073 1.00 60.97 156 ILE A CA 1
ATOM 1208 C C . ILE A 1 156 ? 15.198 10.745 -28.580 1.00 60.97 156 ILE A C 1
ATOM 1210 O O . ILE A 1 156 ? 15.854 9.789 -28.161 1.00 60.97 156 ILE A O 1
ATOM 1214 N N . THR A 1 157 ? 14.573 11.601 -27.776 1.00 62.44 157 THR A N 1
ATOM 1215 C CA . THR A 1 157 ? 14.506 11.466 -26.320 1.00 62.44 157 THR A CA 1
ATOM 1216 C C . THR A 1 157 ? 13.189 10.806 -25.942 1.00 62.44 157 THR A C 1
ATOM 1218 O O . THR A 1 157 ? 12.126 11.324 -26.276 1.00 62.44 157 THR A O 1
ATOM 1221 N N . TYR A 1 158 ? 13.260 9.689 -25.221 1.00 69.56 158 TYR A N 1
ATOM 1222 C CA . TYR A 1 158 ? 12.089 8.974 -24.716 1.00 69.56 158 TYR A CA 1
ATOM 1223 C C . TYR A 1 158 ? 12.077 8.985 -23.191 1.00 69.56 158 TYR A C 1
ATOM 1225 O O . TYR A 1 158 ? 13.127 8.884 -22.546 1.00 69.56 158 TYR A O 1
ATOM 1233 N N . LYS A 1 159 ? 10.877 9.088 -22.615 1.00 77.62 159 LYS A N 1
ATOM 1234 C CA . LYS A 1 159 ? 10.666 8.927 -21.176 1.00 77.62 159 LYS A CA 1
ATOM 1235 C C . LYS A 1 159 ? 10.742 7.449 -20.804 1.00 77.62 159 LYS A C 1
ATOM 1237 O O . LYS A 1 159 ? 10.225 6.588 -21.519 1.00 77.62 159 LYS A O 1
ATOM 1242 N N . VAL A 1 160 ? 11.369 7.165 -19.670 1.00 81.25 160 VAL A N 1
ATOM 1243 C CA . VAL A 1 160 ? 11.515 5.816 -19.127 1.00 81.25 160 VAL A CA 1
ATOM 1244 C C . VAL A 1 160 ? 11.120 5.826 -17.658 1.00 81.25 160 VAL A C 1
ATOM 1246 O O . VAL A 1 160 ? 11.737 6.512 -16.849 1.00 81.25 160 VAL A O 1
ATOM 1249 N N . LEU A 1 161 ? 10.111 5.040 -17.293 1.00 84.06 161 LEU A N 1
ATOM 1250 C CA . LEU A 1 161 ? 9.773 4.793 -15.894 1.00 84.06 161 LEU A CA 1
ATOM 1251 C C . LEU A 1 161 ? 10.743 3.758 -15.335 1.00 84.06 161 LEU A C 1
ATOM 1253 O O . LEU A 1 161 ? 10.786 2.628 -15.825 1.00 84.06 161 LEU A O 1
ATOM 1257 N N . TYR A 1 162 ? 11.497 4.112 -14.299 1.00 87.38 162 TYR A N 1
ATOM 1258 C CA . TYR A 1 162 ? 12.309 3.147 -13.568 1.00 87.38 162 TYR A CA 1
ATOM 1259 C C . TYR A 1 162 ? 11.685 2.849 -12.208 1.00 87.38 162 TYR A C 1
ATOM 1261 O O . TYR A 1 162 ? 11.187 3.739 -11.520 1.00 87.38 162 TYR A O 1
ATOM 1269 N N . ILE A 1 163 ? 11.725 1.579 -11.812 1.00 87.62 163 ILE A N 1
ATOM 1270 C CA . ILE A 1 163 ? 11.271 1.103 -10.507 1.00 87.62 163 ILE A CA 1
ATOM 1271 C C . ILE A 1 163 ? 12.300 0.116 -9.983 1.00 87.62 163 ILE A C 1
ATOM 1273 O O . ILE A 1 163 ? 12.660 -0.849 -10.650 1.00 87.62 163 ILE A O 1
ATOM 1277 N N . THR A 1 164 ? 12.748 0.339 -8.759 1.00 88.31 164 THR A N 1
ATOM 1278 C CA . THR A 1 164 ? 13.664 -0.549 -8.044 1.00 88.31 164 THR A CA 1
ATOM 1279 C C . THR A 1 164 ? 12.942 -1.136 -6.840 1.00 88.31 164 THR A C 1
ATOM 1281 O O . THR A 1 164 ? 12.246 -0.413 -6.119 1.00 88.31 164 THR A O 1
ATOM 1284 N N . THR A 1 165 ? 13.066 -2.442 -6.617 1.00 91.12 165 THR A N 1
ATOM 1285 C CA . THR A 1 165 ? 12.433 -3.125 -5.482 1.00 91.12 165 THR A CA 1
ATOM 1286 C C . THR A 1 165 ? 13.413 -3.351 -4.334 1.00 91.12 165 THR A C 1
ATOM 1288 O O . THR A 1 165 ? 14.632 -3.355 -4.513 1.00 91.12 165 THR A O 1
ATOM 1291 N N . TYR A 1 166 ? 12.894 -3.584 -3.126 1.00 89.69 166 TYR A N 1
ATOM 1292 C CA . TYR A 1 166 ? 13.718 -4.008 -1.984 1.00 89.69 166 TYR A CA 1
ATOM 1293 C C . TYR A 1 166 ? 14.339 -5.398 -2.173 1.00 89.69 166 TYR A C 1
ATOM 1295 O O . TYR A 1 166 ? 15.318 -5.722 -1.506 1.00 89.69 166 TYR A O 1
ATOM 1303 N N . GLN A 1 167 ? 13.793 -6.198 -3.089 1.00 85.31 167 GLN A N 1
ATOM 1304 C CA . GLN A 1 167 ? 14.319 -7.511 -3.459 1.00 85.31 167 GLN A CA 1
ATOM 1305 C C . GLN A 1 167 ? 15.507 -7.421 -4.430 1.00 85.31 167 GLN A C 1
ATOM 1307 O O . GLN A 1 167 ? 16.176 -8.424 -4.655 1.00 85.31 167 GLN A O 1
ATOM 1312 N N . GLY A 1 168 ? 15.806 -6.222 -4.946 1.00 84.94 168 GLY A N 1
ATOM 1313 C CA . GLY A 1 168 ? 16.903 -5.986 -5.884 1.00 84.94 168 GLY A CA 1
ATOM 1314 C C . GLY A 1 168 ? 16.499 -6.052 -7.357 1.00 84.94 168 GLY A C 1
ATOM 1315 O O . GLY A 1 168 ? 17.373 -5.965 -8.217 1.00 84.94 168 GLY A O 1
ATOM 1316 N N . ASP A 1 169 ? 15.204 -6.163 -7.664 1.00 85.81 169 ASP A N 1
ATOM 1317 C CA . ASP A 1 169 ? 14.721 -6.138 -9.044 1.00 85.81 169 ASP A CA 1
ATOM 1318 C C . ASP A 1 169 ? 14.683 -4.701 -9.562 1.00 85.81 169 ASP A C 1
ATOM 1320 O O . ASP A 1 169 ? 14.176 -3.796 -8.891 1.00 85.81 169 ASP A O 1
ATOM 1324 N N . ASN A 1 170 ? 15.181 -4.502 -10.780 1.00 87.12 170 ASN A N 1
ATOM 1325 C CA . ASN A 1 170 ? 15.166 -3.213 -11.457 1.00 87.12 170 ASN A CA 1
ATOM 1326 C C . ASN A 1 170 ? 14.307 -3.326 -12.713 1.00 87.12 170 ASN A C 1
ATOM 1328 O O . ASN A 1 170 ? 14.699 -3.970 -13.685 1.00 87.12 170 ASN A O 1
ATOM 1332 N N . TYR A 1 171 ? 13.151 -2.678 -12.691 1.00 85.62 171 TYR A N 1
ATOM 1333 C CA . TYR A 1 171 ? 12.248 -2.576 -13.825 1.00 85.62 171 TYR A CA 1
ATOM 1334 C C . TYR A 1 171 ? 12.469 -1.239 -14.530 1.00 85.62 171 TYR A C 1
ATOM 1336 O O . TYR A 1 171 ? 12.571 -0.196 -13.881 1.00 85.62 171 TYR A O 1
ATOM 1344 N N . ARG A 1 172 ? 12.552 -1.271 -15.860 1.00 83.00 172 ARG A N 1
ATOM 1345 C CA . ARG A 1 172 ? 12.622 -0.086 -16.717 1.00 83.00 172 ARG A CA 1
ATOM 1346 C C . ARG A 1 172 ? 11.590 -0.244 -17.822 1.00 83.00 172 ARG A C 1
ATOM 1348 O O . ARG A 1 172 ? 11.638 -1.230 -18.547 1.00 83.00 172 ARG A O 1
ATOM 1355 N N . PHE A 1 173 ? 10.682 0.715 -17.925 1.00 81.94 173 PHE A N 1
ATOM 1356 C CA . PHE A 1 173 ? 9.623 0.732 -18.927 1.00 81.94 173 PHE A CA 1
ATOM 1357 C C . PHE A 1 173 ? 9.796 1.973 -19.799 1.00 81.94 173 PHE A C 1
ATOM 1359 O O . PHE A 1 173 ? 9.611 3.098 -19.334 1.00 81.94 173 PHE A O 1
ATOM 1366 N N . SER A 1 174 ? 10.222 1.762 -21.040 1.00 75.62 174 SER A N 1
ATOM 1367 C CA . SER A 1 174 ? 10.323 2.773 -22.093 1.00 75.62 174 SER A CA 1
ATOM 1368 C C . SER A 1 174 ? 8.939 3.099 -22.644 1.00 75.62 174 SER A C 1
ATOM 1370 O O . SER A 1 174 ? 8.111 2.211 -22.817 1.00 75.62 174 SER A O 1
ATOM 1372 N N . GLN A 1 175 ? 8.707 4.367 -22.986 1.00 70.56 175 GLN A N 1
ATOM 1373 C CA . GLN A 1 175 ? 7.457 4.797 -23.621 1.00 70.56 175 GLN A CA 1
ATOM 1374 C C . GLN A 1 175 ? 7.184 4.106 -24.975 1.00 70.56 175 GLN A C 1
ATOM 1376 O O . GLN A 1 175 ? 6.039 4.056 -25.406 1.00 70.56 175 GLN A O 1
ATOM 1381 N N . GLU A 1 176 ? 8.212 3.586 -25.654 1.00 63.31 176 GLU A N 1
ATOM 1382 C CA . GLU A 1 176 ? 8.048 2.877 -26.933 1.00 63.31 176 GLU A CA 1
ATOM 1383 C C . GLU A 1 176 ? 7.580 1.423 -26.772 1.00 63.31 176 GLU A C 1
ATOM 1385 O O . GLU A 1 176 ? 6.847 0.932 -27.625 1.00 63.31 176 GLU A O 1
ATOM 1390 N N . ASP A 1 177 ? 7.997 0.748 -25.696 1.00 62.44 177 ASP A N 1
ATOM 1391 C CA . ASP A 1 177 ? 7.729 -0.682 -25.477 1.00 62.44 177 ASP A CA 1
ATOM 1392 C C . ASP A 1 177 ? 6.584 -0.919 -24.477 1.00 62.44 177 ASP A C 1
ATOM 1394 O O . ASP A 1 177 ? 6.143 -2.051 -24.279 1.00 62.44 177 ASP A O 1
ATOM 1398 N N . ALA A 1 178 ? 6.118 0.138 -23.808 1.00 68.75 178 ALA A N 1
ATOM 1399 C CA . ALA A 1 178 ? 5.029 0.075 -22.849 1.00 68.75 178 ALA A CA 1
ATOM 1400 C C . ALA A 1 178 ? 3.679 0.351 -23.527 1.00 68.75 178 ALA A C 1
ATOM 1402 O O . ALA A 1 178 ? 3.443 1.439 -24.043 1.00 68.75 178 ALA A O 1
ATOM 1403 N N . ASP A 1 179 ? 2.738 -0.586 -23.400 1.00 73.56 179 ASP A N 1
ATOM 1404 C CA . ASP A 1 179 ? 1.334 -0.406 -23.815 1.00 73.56 179 ASP A CA 1
ATOM 1405 C C . ASP A 1 179 ? 0.547 0.584 -22.922 1.00 73.56 179 ASP A C 1
ATOM 1407 O O . ASP A 1 179 ? -0.676 0.699 -23.021 1.00 73.56 179 ASP A O 1
ATOM 1411 N N . PHE A 1 180 ? 1.217 1.270 -21.993 1.00 76.06 180 PHE A N 1
ATOM 1412 C CA . PHE A 1 180 ? 0.604 2.141 -20.995 1.00 76.06 180 PHE A CA 1
ATOM 1413 C C . PHE A 1 180 ? 1.286 3.506 -20.940 1.00 76.06 180 PHE A C 1
ATOM 1415 O O . PHE A 1 180 ? 2.488 3.630 -21.171 1.00 76.06 180 PHE A O 1
ATOM 1422 N N . ASP A 1 181 ? 0.514 4.529 -20.566 1.00 82.06 181 ASP A N 1
ATOM 1423 C CA . ASP A 1 181 ? 1.064 5.857 -20.322 1.00 82.06 181 ASP A CA 1
ATOM 1424 C C . ASP A 1 181 ? 1.897 5.856 -19.029 1.00 82.06 181 ASP A C 1
ATOM 1426 O O . ASP A 1 181 ? 1.429 5.512 -17.936 1.00 82.06 181 ASP A O 1
ATOM 1430 N N . VAL A 1 182 ? 3.169 6.215 -19.182 1.00 80.19 182 VAL A N 1
ATOM 1431 C CA . VAL A 1 182 ? 4.159 6.291 -18.110 1.00 80.19 182 VAL A CA 1
ATOM 1432 C C . VAL A 1 182 ? 3.791 7.371 -17.085 1.00 80.19 182 VAL A C 1
ATOM 1434 O O . VAL A 1 182 ? 3.983 7.153 -15.886 1.00 80.19 182 VAL A O 1
ATOM 1437 N N . ASP A 1 183 ? 3.237 8.504 -17.528 1.00 79.75 183 ASP A N 1
ATOM 1438 C CA . ASP A 1 183 ? 2.910 9.631 -16.651 1.00 79.75 183 ASP A CA 1
ATOM 1439 C C . ASP A 1 183 ? 1.708 9.286 -15.740 1.00 79.75 183 ASP A C 1
ATOM 1441 O O . ASP A 1 183 ? 1.741 9.538 -14.531 1.00 79.75 183 ASP A O 1
ATOM 1445 N N . ASP A 1 184 ? 0.689 8.603 -16.274 1.00 85.06 184 ASP A N 1
ATOM 1446 C CA . ASP A 1 184 ? -0.478 8.144 -15.502 1.00 85.06 184 ASP A CA 1
ATOM 1447 C C . ASP A 1 184 ? -0.093 7.120 -14.427 1.00 85.06 184 ASP A C 1
ATOM 1449 O O . ASP A 1 184 ? -0.567 7.171 -13.284 1.00 85.06 184 ASP A O 1
ATOM 1453 N N . LYS A 1 185 ? 0.793 6.179 -14.776 1.00 84.94 185 LYS A N 1
ATOM 1454 C CA . LYS A 1 185 ? 1.280 5.169 -13.829 1.00 84.94 185 LYS A CA 1
ATOM 1455 C C . LYS A 1 185 ? 2.130 5.769 -12.726 1.00 84.94 185 LYS A C 1
ATOM 1457 O O . LYS A 1 185 ? 2.025 5.319 -11.585 1.00 84.94 185 LYS A O 1
ATOM 1462 N N . LEU A 1 186 ? 2.914 6.799 -13.027 1.00 84.06 186 LEU A N 1
ATOM 1463 C CA . LEU A 1 186 ? 3.639 7.540 -12.004 1.00 84.06 186 LEU A CA 1
ATOM 1464 C C . LEU A 1 186 ? 2.673 8.203 -11.009 1.00 84.06 186 LEU A C 1
ATOM 1466 O O . LEU A 1 186 ? 2.837 8.031 -9.803 1.00 84.06 186 LEU A O 1
ATOM 1470 N N . ALA A 1 187 ? 1.622 8.868 -11.497 1.00 85.94 187 ALA A N 1
ATOM 1471 C CA . ALA A 1 187 ? 0.623 9.512 -10.642 1.00 85.94 187 ALA A CA 1
ATOM 1472 C C . ALA A 1 187 ? -0.122 8.509 -9.734 1.00 85.94 187 ALA A C 1
ATOM 1474 O O . ALA A 1 187 ? -0.445 8.815 -8.581 1.00 85.94 187 ALA A O 1
ATOM 1475 N N . GLU A 1 188 ? -0.376 7.290 -10.225 1.00 86.12 188 GLU A N 1
ATOM 1476 C CA . GLU A 1 188 ? -0.952 6.198 -9.428 1.00 86.12 188 GLU A CA 1
ATOM 1477 C C . GLU A 1 188 ? -0.025 5.785 -8.269 1.00 86.12 188 GLU A C 1
ATOM 1479 O O . GLU A 1 188 ? -0.495 5.584 -7.142 1.00 86.12 188 GLU A O 1
ATOM 1484 N N . ILE A 1 189 ? 1.286 5.702 -8.526 1.00 86.25 189 ILE A N 1
ATOM 1485 C CA . ILE A 1 189 ? 2.304 5.402 -7.510 1.00 86.25 189 ILE A CA 1
ATOM 1486 C C . ILE A 1 189 ? 2.402 6.553 -6.499 1.00 86.25 189 ILE A C 1
ATOM 1488 O O . ILE A 1 189 ? 2.345 6.307 -5.292 1.00 86.25 189 ILE A O 1
ATOM 1492 N N . ASP A 1 190 ? 2.465 7.803 -6.961 1.00 86.25 190 ASP A N 1
ATOM 1493 C CA . ASP A 1 190 ? 2.565 8.985 -6.095 1.00 86.25 190 ASP A CA 1
ATOM 1494 C C . ASP A 1 190 ? 1.383 9.096 -5.132 1.00 86.25 190 ASP A C 1
ATOM 1496 O O . ASP A 1 190 ? 1.566 9.317 -3.934 1.00 86.25 190 ASP A O 1
ATOM 1500 N N . LYS A 1 191 ? 0.158 8.834 -5.600 1.00 85.94 191 LYS A N 1
ATOM 1501 C CA . LYS A 1 191 ? -1.039 8.817 -4.742 1.00 85.94 191 LYS A CA 1
ATOM 1502 C C . LYS A 1 191 ? -0.939 7.815 -3.585 1.00 85.94 191 LYS A C 1
ATOM 1504 O O . LYS A 1 191 ? -1.606 7.984 -2.562 1.00 85.94 191 LYS A O 1
ATOM 1509 N N . TYR A 1 192 ? -0.165 6.744 -3.744 1.00 82.62 192 TYR A N 1
ATOM 1510 C CA . TYR A 1 192 ? 0.042 5.759 -2.689 1.00 82.62 192 TYR A CA 1
ATOM 1511 C C . TYR A 1 192 ? 1.073 6.216 -1.652 1.00 82.62 192 TYR A C 1
ATOM 1513 O O . TYR A 1 192 ? 0.859 5.976 -0.463 1.00 82.62 192 TYR A O 1
ATOM 1521 N N . PHE A 1 193 ? 2.160 6.858 -2.088 1.00 77.88 193 PHE A N 1
ATOM 1522 C CA . PHE A 1 193 ? 3.248 7.288 -1.206 1.00 77.88 193 PHE A CA 1
ATOM 1523 C C . PHE A 1 193 ? 3.021 8.667 -0.566 1.00 77.88 193 PHE A C 1
ATOM 1525 O O . PHE A 1 193 ? 3.515 8.899 0.532 1.00 77.88 193 PHE A O 1
ATOM 1532 N N . CYS A 1 194 ? 2.231 9.554 -1.177 1.00 73.00 194 CYS A N 1
ATOM 1533 C CA . CYS A 1 194 ? 1.896 10.881 -0.638 1.00 73.00 194 CYS A CA 1
ATOM 1534 C C . CYS A 1 194 ? 0.739 10.878 0.386 1.00 73.00 194 CYS A C 1
ATOM 1536 O O . CYS A 1 194 ? -0.033 11.835 0.438 1.00 73.00 194 CYS A O 1
ATOM 1538 N N . LYS A 1 195 ? 0.581 9.811 1.176 1.00 57.56 195 LYS A N 1
ATOM 1539 C CA . LYS A 1 195 ? -0.504 9.682 2.161 1.00 57.56 195 LYS A CA 1
ATOM 1540 C C . LYS A 1 195 ? -0.111 10.111 3.568 1.00 57.56 195 LYS A C 1
ATOM 1542 O O . LYS A 1 195 ? 1.041 9.838 3.962 1.00 57.56 195 LYS A O 1
#

Radius of gyration: 38.58 Å; Cα contacts (8 Å, |Δi|>4): 289; chains: 1; bounding box: 80×30×112 Å

Mean predicted aligned error: 18.16 Å

Foldseek 3Di:
DKFFWQDDDPVQQKGWTQDPVRDIAIEGNVQEPDPDDDDGGFMWDFDWDADPVGIHTGNIDTPGPPPFDWDDFPPDIHGLVFWPDKDKDKDWDWDKDWDWDADDPVVVVVVVVPPDDDDDDDDDPDDDDDDDDDDDDDPPDPDDDRTDTDIDIDTDMWMWMWTAGPVGDIDIHTPVRTPDDPVVSVVVSCVVVVD

Nearest PDB structures (foldseek):
  5jx4-assembly1_A  TM=9.025E-01  e=1.176E-04  [Bacillus] caldolyticus
  1hzb-assembly1_B  TM=9.022E-01  e=1.532E-04  [Bacillus] caldolyticus
  1hz9-assembly1_B  TM=9.093E-01  e=2.219E-04  [Bacillus] caldolyticus
  2n49-assembly1_A  TM=7.240E-01  e=5.454E-04  Pectobacterium atrosepticum SCRI1043
  5ms0-assembly1_M  TM=7.413E-01  e=5.882E-01  Escherichia coli K-12